Protein AF-A0A3L7RFD2-F1 (afdb_monomer)

Mean predicted aligned error: 18.48 Å

Structure (mmCIF, N/CA/C/O backbone):
data_AF-A0A3L7RFD2-F1
#
_entry.id   AF-A0A3L7RFD2-F1
#
loop_
_atom_site.group_PDB
_atom_site.id
_atom_site.type_symbol
_atom_site.label_atom_id
_atom_site.label_alt_id
_atom_site.label_comp_id
_atom_site.label_asym_id
_atom_site.label_entity_id
_atom_site.label_seq_id
_atom_site.pdbx_PDB_ins_code
_atom_site.Cartn_x
_atom_site.Cartn_y
_atom_site.Cartn_z
_atom_site.occupancy
_atom_site.B_iso_or_equiv
_atom_site.auth_seq_id
_atom_site.auth_comp_id
_atom_site.auth_asym_id
_atom_site.auth_atom_id
_atom_site.pdbx_PDB_model_num
ATOM 1 N N . MET A 1 1 ? 10.896 -45.070 -21.747 1.00 48.75 1 MET A N 1
ATOM 2 C CA . MET A 1 1 ? 10.251 -43.746 -21.869 1.00 48.75 1 MET A CA 1
ATOM 3 C C . MET A 1 1 ? 9.995 -43.225 -20.466 1.00 48.75 1 MET A C 1
ATOM 5 O O . MET A 1 1 ? 9.215 -43.838 -19.753 1.00 48.75 1 MET A O 1
ATOM 9 N N . LEU A 1 2 ? 10.711 -42.183 -20.039 1.00 46.47 2 LEU A N 1
ATOM 10 C CA . LEU A 1 2 ? 10.514 -41.555 -18.730 1.00 46.47 2 LEU A CA 1
ATOM 11 C C . LEU A 1 2 ? 9.383 -40.524 -18.871 1.00 46.47 2 LEU A C 1
ATOM 13 O O . LEU A 1 2 ? 9.524 -39.570 -19.633 1.00 46.47 2 LEU A O 1
ATOM 17 N N . ALA A 1 3 ? 8.256 -40.735 -18.194 1.00 51.53 3 ALA A N 1
ATOM 18 C CA . ALA A 1 3 ? 7.164 -39.768 -18.162 1.00 51.53 3 ALA A CA 1
ATOM 19 C C . ALA A 1 3 ? 7.521 -38.643 -17.179 1.00 51.53 3 ALA A C 1
ATOM 21 O O . ALA A 1 3 ? 7.619 -38.871 -15.974 1.00 51.53 3 ALA A O 1
ATOM 22 N N . ALA A 1 4 ? 7.746 -37.436 -17.696 1.00 58.72 4 ALA A N 1
ATOM 23 C CA . ALA A 1 4 ? 7.920 -36.244 -16.880 1.00 58.72 4 ALA A CA 1
ATOM 24 C C . ALA A 1 4 ? 6.552 -35.814 -16.327 1.00 58.72 4 ALA A C 1
ATOM 26 O O . ALA A 1 4 ? 5.700 -35.323 -17.067 1.00 58.72 4 ALA A O 1
ATOM 27 N N . PHE A 1 5 ? 6.335 -36.012 -15.026 1.00 54.41 5 PHE A N 1
ATOM 28 C CA . PHE A 1 5 ? 5.209 -35.414 -14.315 1.00 54.41 5 PHE A CA 1
ATOM 29 C C . PHE A 1 5 ? 5.432 -33.902 -14.222 1.00 54.41 5 PHE A C 1
ATOM 31 O O . PHE A 1 5 ? 6.315 -33.430 -13.506 1.00 54.41 5 PHE A O 1
ATOM 38 N N . VAL A 1 6 ? 4.627 -33.135 -14.954 1.00 59.62 6 VAL A N 1
ATOM 39 C CA . VAL A 1 6 ? 4.521 -31.687 -14.767 1.00 59.62 6 VAL A CA 1
ATOM 40 C C . VAL A 1 6 ? 3.783 -31.456 -13.450 1.00 59.62 6 VAL A C 1
ATOM 42 O O . VAL A 1 6 ? 2.575 -31.660 -13.362 1.00 59.62 6 VAL A O 1
ATOM 45 N N . SER A 1 7 ? 4.519 -31.064 -12.409 1.00 57.06 7 SER A N 1
ATOM 46 C CA . SER A 1 7 ? 3.933 -30.571 -11.163 1.00 57.06 7 SER A CA 1
ATOM 47 C C . SER A 1 7 ? 3.322 -29.199 -11.437 1.00 57.06 7 SER A C 1
ATOM 49 O O . SER A 1 7 ? 4.034 -28.204 -11.580 1.00 57.06 7 SER A O 1
ATOM 51 N N . ILE A 1 8 ? 2.000 -29.152 -11.586 1.00 61.16 8 ILE A N 1
ATOM 52 C CA . ILE A 1 8 ? 1.260 -27.891 -11.618 1.00 61.16 8 ILE A CA 1
ATOM 53 C C . ILE A 1 8 ? 1.280 -27.363 -10.179 1.00 61.16 8 ILE A C 1
ATOM 55 O O . ILE A 1 8 ? 0.805 -28.072 -9.289 1.00 61.16 8 ILE A O 1
ATOM 59 N N . PRO A 1 9 ? 1.822 -26.162 -9.906 1.00 55.56 9 PRO A N 1
ATOM 60 C CA . PRO A 1 9 ? 1.801 -25.619 -8.558 1.00 55.56 9 PRO A CA 1
ATOM 61 C C . PRO A 1 9 ? 0.343 -25.442 -8.132 1.00 55.56 9 PRO A C 1
ATOM 63 O O . PRO A 1 9 ? -0.394 -24.639 -8.710 1.00 55.56 9 PRO A O 1
ATOM 66 N N . ALA A 1 10 ? -0.079 -26.212 -7.129 1.00 54.12 10 ALA A N 1
ATOM 67 C CA . ALA A 1 10 ? -1.344 -25.984 -6.457 1.00 54.12 10 ALA A CA 1
ATOM 68 C C . ALA A 1 10 ? -1.319 -24.550 -5.922 1.00 54.12 10 ALA A C 1
ATOM 70 O O . ALA A 1 10 ? -0.437 -24.187 -5.140 1.00 54.12 10 ALA A O 1
ATOM 71 N N . ARG A 1 11 ? -2.259 -23.712 -6.367 1.00 57.34 11 ARG A N 1
ATOM 72 C CA . ARG A 1 11 ? -2.485 -22.430 -5.706 1.00 57.34 11 ARG A CA 1
ATOM 73 C C . ARG A 1 11 ? -3.065 -22.754 -4.339 1.00 57.34 11 ARG A C 1
ATOM 75 O O . ARG A 1 11 ? -4.253 -23.044 -4.240 1.00 57.34 11 ARG A O 1
ATOM 82 N N . ALA A 1 12 ? -2.210 -22.787 -3.321 1.00 65.31 12 ALA A N 1
ATOM 83 C CA . ALA A 1 12 ? -2.666 -22.814 -1.942 1.00 65.31 12 ALA A CA 1
ATOM 84 C C . ALA A 1 12 ? -3.652 -21.655 -1.757 1.00 65.31 12 ALA A C 1
ATOM 86 O O . ALA A 1 12 ? -3.393 -20.548 -2.243 1.00 65.31 12 ALA A O 1
ATOM 87 N N . GLN A 1 13 ? -4.799 -21.931 -1.134 1.00 78.25 13 GLN A N 1
ATOM 88 C CA . GLN A 1 13 ? -5.717 -20.869 -0.745 1.00 78.25 13 GLN A CA 1
ATOM 89 C C . GLN A 1 13 ? -4.973 -19.921 0.192 1.00 78.25 13 GLN A C 1
ATOM 91 O O . GLN A 1 13 ? -4.232 -20.362 1.072 1.00 78.25 13 GLN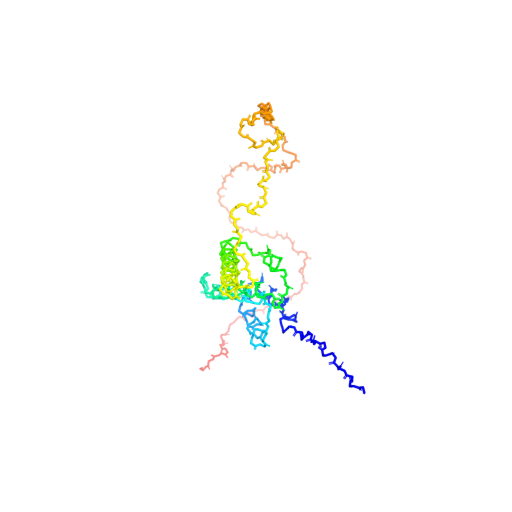 A O 1
ATOM 96 N N . ASP A 1 14 ? -5.098 -18.624 -0.067 1.00 87.69 14 ASP A N 1
ATOM 97 C CA . ASP A 1 14 ? -4.486 -17.624 0.793 1.00 87.69 14 ASP A CA 1
ATOM 98 C C . ASP A 1 14 ? -5.300 -17.582 2.093 1.00 87.69 14 ASP A C 1
ATOM 100 O O . ASP A 1 14 ? -6.519 -17.421 2.007 1.00 87.69 14 ASP A O 1
ATOM 104 N N . PRO A 1 15 ? -4.671 -17.697 3.277 1.00 90.00 15 PRO A N 1
ATOM 105 C CA . PRO A 1 15 ? -5.374 -17.646 4.560 1.00 90.00 15 PRO A CA 1
ATOM 106 C C . PRO A 1 15 ? -6.272 -16.416 4.725 1.00 90.00 15 PRO A C 1
ATOM 108 O O . PRO A 1 15 ? -7.225 -16.444 5.497 1.00 90.00 15 PRO A O 1
ATOM 111 N N . LEU A 1 16 ? -5.984 -15.329 3.999 1.00 93.25 16 LEU A N 1
ATOM 112 C CA . LEU A 1 16 ? -6.800 -14.125 4.030 1.00 93.25 16 LEU A CA 1
ATOM 113 C C . LEU A 1 16 ? -8.180 -14.311 3.380 1.00 93.25 16 LEU A C 1
ATOM 115 O O . LEU A 1 16 ? -9.100 -13.590 3.747 1.00 93.25 16 LEU A O 1
ATOM 119 N N . ASP A 1 17 ? -8.358 -15.224 2.423 1.00 91.25 17 ASP A N 1
ATOM 120 C CA . ASP A 1 17 ? -9.583 -15.284 1.609 1.00 91.25 17 ASP A CA 1
ATOM 121 C C . ASP A 1 17 ? -10.843 -15.542 2.445 1.00 91.25 17 ASP A C 1
ATOM 123 O O . ASP A 1 17 ? -11.875 -14.911 2.201 1.00 91.25 17 ASP A O 1
ATOM 127 N N . ASP A 1 18 ? -10.726 -16.371 3.481 1.00 87.62 18 ASP A N 1
ATOM 128 C CA . ASP A 1 18 ? -11.833 -16.707 4.381 1.00 87.62 18 ASP A CA 1
ATOM 129 C C . ASP A 1 18 ? -12.127 -15.592 5.397 1.00 87.62 18 ASP A C 1
ATOM 131 O O . ASP A 1 18 ? -13.271 -15.396 5.809 1.00 87.62 18 ASP A O 1
ATOM 135 N N . VAL A 1 19 ? -11.112 -14.817 5.795 1.00 95.19 19 VAL A N 1
ATOM 136 C CA . VAL A 1 19 ? -11.229 -13.817 6.875 1.00 95.19 19 VAL A CA 1
ATOM 137 C C . VAL A 1 19 ? -11.305 -12.371 6.381 1.00 95.19 19 VAL A C 1
ATOM 139 O O . VAL A 1 19 ? -11.693 -11.481 7.140 1.00 95.19 19 VAL A O 1
ATOM 142 N N . TYR A 1 20 ? -10.995 -12.111 5.106 1.00 95.62 20 TYR A N 1
ATOM 143 C CA . TYR A 1 20 ? -10.903 -10.763 4.538 1.00 95.62 20 TYR A CA 1
ATOM 144 C C . TYR A 1 20 ? -12.190 -9.962 4.732 1.00 95.62 20 TYR A C 1
ATOM 146 O O . TYR A 1 20 ? -12.162 -8.834 5.223 1.00 95.62 20 TYR A O 1
ATOM 154 N N . GLY A 1 21 ? -13.330 -10.553 4.356 1.00 95.69 21 GLY A N 1
ATOM 155 C CA . GLY A 1 21 ? -14.631 -9.900 4.476 1.00 95.69 21 GLY A CA 1
ATOM 156 C C . GLY A 1 21 ? -14.926 -9.521 5.925 1.00 95.69 21 GLY A C 1
ATOM 157 O O . GLY A 1 21 ? -15.288 -8.378 6.202 1.00 95.69 21 GLY A O 1
ATOM 158 N N . HIS A 1 22 ? -14.696 -10.450 6.855 1.00 96.94 22 HIS A N 1
ATOM 159 C CA . HIS A 1 22 ? -14.901 -10.226 8.283 1.00 96.94 22 HIS A CA 1
ATOM 160 C C . HIS A 1 22 ? -14.038 -9.072 8.807 1.00 96.94 22 HIS A C 1
ATOM 162 O O . HIS A 1 22 ? -14.587 -8.133 9.387 1.00 96.94 22 HIS A O 1
ATOM 168 N N . ALA A 1 23 ? -12.733 -9.074 8.521 1.00 97.50 23 ALA A N 1
ATOM 169 C CA . ALA A 1 23 ? -11.813 -8.013 8.935 1.00 97.50 23 ALA A CA 1
ATOM 170 C C . ALA A 1 23 ? -12.207 -6.636 8.398 1.00 97.50 23 ALA A C 1
ATOM 172 O O . ALA A 1 23 ? -12.303 -5.671 9.157 1.00 97.50 23 ALA A O 1
ATOM 173 N N . VAL A 1 24 ? -12.525 -6.542 7.107 1.00 97.50 24 VAL A N 1
ATOM 174 C CA . VAL A 1 24 ? -12.948 -5.277 6.496 1.00 97.50 24 VAL A CA 1
ATOM 175 C C . VAL A 1 24 ? -14.264 -4.781 7.105 1.00 97.50 24 VAL A C 1
ATOM 177 O O . VAL A 1 24 ? -14.413 -3.590 7.384 1.00 97.50 24 VAL A O 1
ATOM 180 N N . HIS A 1 25 ? -15.223 -5.676 7.355 1.00 97.69 25 HIS A N 1
ATOM 181 C CA . HIS A 1 25 ? -16.485 -5.317 8.004 1.00 97.69 25 HIS A CA 1
ATOM 182 C C . HIS A 1 25 ? -16.317 -4.897 9.469 1.00 97.69 25 HIS A C 1
ATOM 184 O O . HIS A 1 25 ? -17.052 -4.017 9.918 1.00 97.69 25 HIS A O 1
ATOM 190 N N . ALA A 1 26 ? -15.393 -5.499 10.219 1.00 98.25 26 ALA A N 1
ATOM 191 C CA . ALA A 1 26 ? -15.080 -5.076 11.584 1.00 98.25 26 ALA A CA 1
ATOM 192 C C . ALA A 1 26 ? -14.444 -3.680 11.599 1.00 98.25 26 ALA A C 1
ATOM 194 O O . ALA A 1 26 ? -14.975 -2.789 12.263 1.00 98.25 26 ALA A O 1
ATOM 195 N N . TYR A 1 27 ? -13.433 -3.443 10.755 1.00 98.25 27 TYR A N 1
ATOM 196 C CA . TYR A 1 27 ? -12.786 -2.135 10.626 1.00 98.25 27 TYR A CA 1
ATOM 197 C C . TYR A 1 27 ? -13.801 -1.019 10.341 1.00 98.25 27 TYR A C 1
ATOM 199 O O . TYR A 1 27 ? -13.864 -0.019 11.053 1.00 98.25 27 TYR A O 1
ATOM 207 N N . PHE A 1 28 ? -14.674 -1.209 9.345 1.00 97.88 28 PHE A N 1
ATOM 208 C CA . PHE A 1 28 ? -15.664 -0.189 8.982 1.00 97.88 28 PHE A CA 1
ATOM 209 C C . PHE A 1 28 ? -16.809 -0.011 9.986 1.00 97.88 28 PHE A C 1
ATOM 211 O O . PHE A 1 28 ? -17.559 0.956 9.863 1.00 97.88 28 PHE A O 1
ATOM 218 N N . ARG A 1 29 ? -16.965 -0.912 10.961 1.00 97.38 29 ARG A N 1
ATOM 219 C CA . ARG A 1 29 ? -17.897 -0.738 12.086 1.00 97.38 29 ARG A CA 1
ATOM 220 C C . ARG A 1 29 ? -17.230 -0.107 13.313 1.00 97.38 29 ARG A C 1
ATOM 222 O O . ARG A 1 29 ? -17.885 0.026 14.339 1.00 97.38 29 ARG A O 1
ATOM 229 N N . GLY A 1 30 ? -15.962 0.295 13.201 1.00 96.88 30 GLY A N 1
ATOM 230 C CA . GLY A 1 30 ? -15.185 0.890 14.289 1.00 96.88 30 GLY A CA 1
ATOM 231 C C . GLY A 1 30 ? -14.494 -0.132 15.192 1.00 96.88 30 GLY A C 1
ATOM 232 O O . GLY A 1 30 ? -13.774 0.260 16.103 1.00 96.88 30 GLY A O 1
ATOM 233 N N . ASP A 1 31 ? -14.653 -1.430 14.926 1.00 98.06 31 ASP A N 1
ATOM 234 C CA . ASP A 1 31 ? -13.971 -2.490 15.665 1.00 98.06 31 ASP A CA 1
ATOM 235 C C . ASP A 1 31 ? -12.615 -2.805 15.018 1.00 98.06 31 ASP A 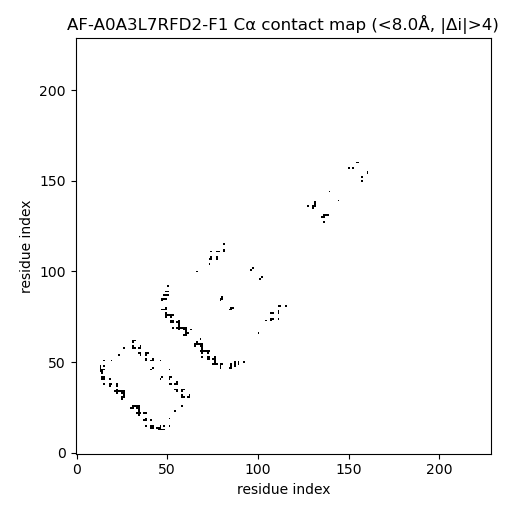C 1
ATOM 237 O O . ASP A 1 31 ? -12.399 -3.844 14.386 1.00 98.06 31 ASP A O 1
ATOM 241 N N . ALA A 1 32 ? -11.704 -1.836 15.120 1.00 98.00 32 ALA A N 1
ATOM 242 C CA . ALA A 1 32 ? -10.364 -1.946 14.555 1.00 98.00 32 ALA A CA 1
ATOM 243 C C . ALA A 1 32 ? -9.518 -3.017 15.263 1.00 98.00 32 ALA A C 1
ATOM 245 O O . ALA A 1 32 ? -8.701 -3.659 14.612 1.00 98.00 32 ALA A O 1
ATOM 246 N N . ALA A 1 33 ? -9.737 -3.257 16.560 1.00 98.12 33 ALA A N 1
ATOM 247 C CA . ALA A 1 33 ? -8.979 -4.241 17.331 1.00 98.12 33 ALA A CA 1
ATOM 248 C C . ALA A 1 33 ? -9.268 -5.680 16.871 1.00 98.12 33 ALA A C 1
ATOM 250 O O . ALA A 1 33 ? -8.336 -6.446 16.623 1.00 98.12 33 ALA A O 1
ATOM 251 N N . THR A 1 34 ? -10.540 -6.043 16.678 1.00 98.31 34 THR A N 1
ATOM 252 C CA . THR A 1 34 ? -10.895 -7.374 16.156 1.00 98.31 34 THR A CA 1
ATOM 253 C C . THR A 1 34 ? -10.419 -7.549 14.714 1.00 98.31 34 THR A C 1
ATOM 255 O O . THR A 1 34 ? -9.877 -8.595 14.355 1.00 98.31 34 THR A O 1
ATOM 258 N N . ALA A 1 35 ? -10.561 -6.512 13.880 1.00 98.44 35 ALA A N 1
ATOM 259 C CA . ALA A 1 35 ? -10.044 -6.537 12.513 1.00 98.44 35 ALA A CA 1
ATOM 260 C C . ALA A 1 35 ? -8.524 -6.768 12.484 1.00 98.44 35 ALA A C 1
ATOM 262 O O . ALA A 1 35 ? -8.047 -7.608 11.721 1.00 98.44 35 ALA A O 1
AT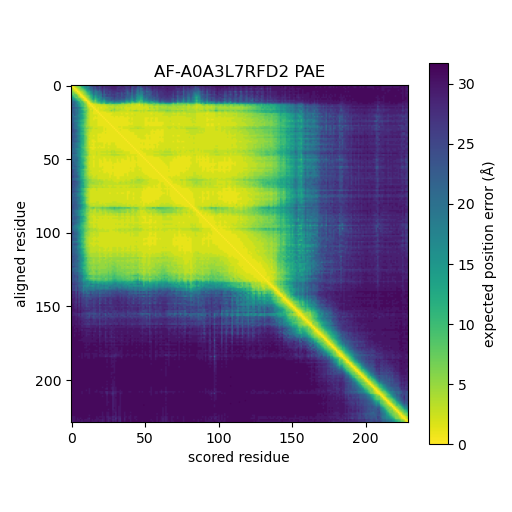OM 263 N N . GLN A 1 36 ? -7.778 -6.078 13.349 1.00 98.06 36 GLN A N 1
ATOM 264 C CA . GLN A 1 36 ? -6.332 -6.231 13.494 1.00 98.06 36 GLN A CA 1
ATOM 265 C C . GLN A 1 36 ? -5.944 -7.674 13.841 1.00 98.06 36 GLN A C 1
ATOM 267 O O . GLN A 1 36 ? -5.015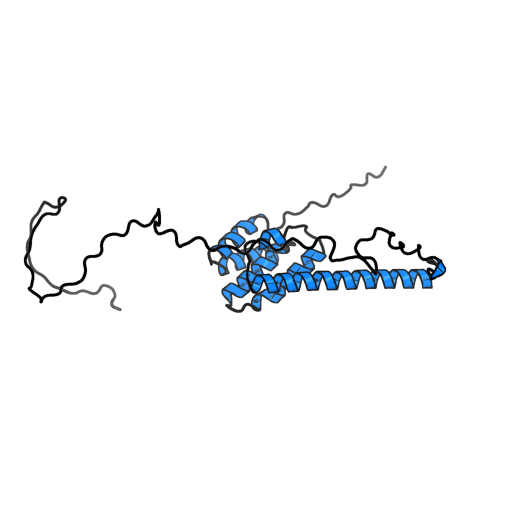 -8.211 13.242 1.00 98.06 36 GLN A O 1
ATOM 272 N N . GLN A 1 37 ? -6.661 -8.319 14.767 1.00 98.00 37 GLN A N 1
ATOM 273 C CA . GLN A 1 37 ? -6.397 -9.706 15.166 1.00 98.00 37 GLN A CA 1
ATOM 274 C C . GLN A 1 37 ? -6.561 -10.677 13.993 1.00 98.00 37 GLN A C 1
ATOM 276 O O . GLN A 1 37 ? -5.625 -11.404 13.672 1.00 98.00 37 GLN A O 1
ATOM 281 N N . TRP A 1 38 ? -7.689 -10.626 13.278 1.00 98.25 38 TRP A N 1
ATOM 282 C CA . TRP A 1 38 ? -7.909 -11.501 12.120 1.00 98.25 38 TRP A CA 1
ATOM 283 C C . TRP A 1 38 ? -6.881 -11.290 11.005 1.00 98.25 38 TRP A C 1
ATOM 285 O O . TRP A 1 38 ? -6.458 -12.244 10.351 1.00 98.25 38 TRP A O 1
ATOM 295 N N . LEU A 1 39 ? -6.456 -10.044 10.785 1.00 98.12 39 LEU A N 1
ATOM 296 C CA . LEU A 1 39 ? -5.423 -9.728 9.800 1.00 98.12 39 LEU A CA 1
ATOM 297 C C . LEU A 1 39 ? -4.046 -10.226 10.248 1.00 98.12 39 LEU A C 1
ATOM 299 O O . LEU A 1 39 ? -3.298 -10.753 9.426 1.00 98.12 39 LEU A O 1
ATOM 303 N N . ASN A 1 40 ? -3.725 -10.114 11.538 1.00 97.81 40 ASN A N 1
ATOM 304 C CA . ASN A 1 40 ? -2.505 -10.675 12.110 1.00 97.81 40 ASN A CA 1
ATOM 305 C C . ASN A 1 40 ? -2.454 -12.192 11.954 1.00 97.81 40 ASN A C 1
ATOM 307 O O . ASN A 1 40 ? -1.435 -12.705 11.498 1.00 97.81 40 ASN A O 1
ATOM 311 N N . ASP A 1 41 ? -3.546 -12.891 12.251 1.00 97.31 41 ASP A N 1
ATOM 312 C CA . ASP A 1 41 ? -3.620 -14.345 12.115 1.00 97.31 41 ASP A CA 1
ATOM 313 C C . ASP A 1 41 ? -3.435 -14.783 10.654 1.00 97.31 41 ASP A C 1
ATOM 315 O O . ASP A 1 41 ? -2.675 -15.713 10.367 1.00 97.31 41 ASP A O 1
ATOM 319 N N . ALA A 1 42 ? -4.053 -14.074 9.702 1.00 96.56 42 ALA A N 1
ATOM 320 C CA . ALA A 1 42 ? -3.878 -14.340 8.273 1.00 96.56 42 ALA A CA 1
ATOM 321 C C . ALA A 1 42 ? -2.432 -14.103 7.803 1.00 96.56 42 ALA A C 1
ATOM 323 O O . ALA A 1 42 ? -1.875 -14.908 7.050 1.00 96.56 42 ALA A O 1
ATOM 324 N N . ILE A 1 43 ? -1.803 -13.013 8.256 1.00 96.31 43 ILE A N 1
ATOM 325 C CA . ILE A 1 43 ? -0.408 -12.687 7.927 1.00 96.31 43 ILE A CA 1
ATOM 326 C C . ILE A 1 43 ? 0.547 -13.708 8.555 1.00 96.31 43 ILE A C 1
ATOM 328 O O . ILE A 1 43 ? 1.441 -14.204 7.869 1.00 96.31 43 ILE A O 1
ATOM 332 N N . ALA A 1 44 ? 0.336 -14.076 9.821 1.00 96.50 44 ALA A N 1
ATOM 333 C CA . ALA A 1 44 ? 1.117 -15.097 10.520 1.00 96.50 44 ALA A CA 1
ATOM 334 C C . ALA A 1 44 ? 0.990 -16.475 9.851 1.00 96.50 44 ALA A C 1
ATOM 336 O O . ALA A 1 44 ? 1.959 -17.228 9.792 1.00 96.50 44 ALA A O 1
ATOM 337 N N . SER A 1 45 ? -0.176 -16.763 9.268 1.00 95.00 45 SER A N 1
ATOM 338 C CA . SER A 1 45 ? -0.432 -17.968 8.471 1.00 95.00 45 SER A CA 1
ATOM 339 C C . SER A 1 45 ? 0.188 -17.925 7.065 1.00 95.00 45 SER A C 1
ATOM 341 O O . SER A 1 45 ? 0.081 -18.891 6.311 1.00 95.00 45 SER A O 1
ATOM 343 N N . GLY A 1 46 ? 0.863 -16.831 6.698 1.00 93.38 46 GLY A N 1
ATOM 344 C CA . GLY A 1 46 ? 1.641 -16.718 5.465 1.00 93.38 46 GLY A CA 1
ATOM 345 C C . GLY A 1 46 ? 0.929 -16.029 4.301 1.00 93.38 46 GLY A C 1
ATOM 346 O O . GLY A 1 46 ? 1.374 -16.194 3.159 1.00 93.38 46 GLY A O 1
ATOM 347 N N . SER A 1 47 ? -0.135 -15.255 4.557 1.00 93.94 47 SER A N 1
ATOM 348 C CA . SER A 1 47 ? -0.832 -14.496 3.510 1.00 93.94 47 SER A CA 1
ATOM 349 C C . SER A 1 47 ? 0.132 -13.679 2.641 1.00 93.94 47 SER A C 1
ATOM 351 O O . SER A 1 47 ? 1.032 -12.997 3.136 1.00 93.94 47 SER A O 1
ATOM 353 N N . GLN A 1 48 ? -0.061 -13.754 1.322 1.00 93.25 48 GLN A N 1
ATOM 354 C CA . GLN A 1 48 ? 0.722 -13.004 0.331 1.00 93.25 48 GLN A CA 1
ATOM 355 C C . GLN A 1 48 ? -0.105 -11.885 -0.313 1.00 93.25 48 GLN A C 1
ATOM 357 O O . GLN A 1 48 ? 0.298 -11.316 -1.331 1.00 93.25 48 GLN A O 1
ATOM 362 N N . ASP A 1 49 ? -1.272 -11.577 0.247 1.00 95.50 49 ASP A N 1
ATOM 363 C CA . ASP A 1 49 ? -2.155 -10.543 -0.261 1.00 95.50 49 ASP A CA 1
ATOM 364 C C . ASP A 1 49 ? -1.808 -9.170 0.346 1.00 95.50 49 ASP A C 1
ATOM 366 O O . ASP A 1 49 ? -1.932 -8.979 1.559 1.00 95.50 49 ASP A O 1
ATOM 370 N N . PRO A 1 50 ? -1.429 -8.169 -0.473 1.00 97.06 50 PRO A N 1
ATOM 371 C CA . PRO A 1 50 ? -1.114 -6.828 0.018 1.00 97.06 50 PRO A CA 1
ATOM 372 C C . PRO A 1 50 ? -2.300 -6.140 0.715 1.00 97.06 50 PRO A C 1
ATOM 374 O O . PRO A 1 50 ? -2.093 -5.234 1.521 1.00 97.06 50 PRO A O 1
ATOM 377 N N . ARG A 1 51 ? -3.548 -6.562 0.456 1.00 97.38 51 ARG A N 1
ATOM 378 C CA . ARG A 1 51 ? -4.733 -6.029 1.145 1.00 97.38 51 ARG A CA 1
ATOM 379 C C . ARG A 1 51 ? -4.684 -6.291 2.651 1.00 97.38 51 ARG A C 1
ATOM 381 O O . ARG A 1 51 ? -5.163 -5.435 3.390 1.00 97.38 51 ARG A O 1
ATOM 388 N N . ALA A 1 52 ? -4.106 -7.411 3.101 1.00 97.38 52 ALA A N 1
ATOM 389 C CA . ALA A 1 52 ? -3.986 -7.712 4.530 1.00 97.38 52 ALA A CA 1
ATOM 390 C C . ALA A 1 52 ? -3.189 -6.627 5.255 1.00 97.38 52 ALA A C 1
ATOM 392 O O . ALA A 1 52 ? -3.650 -6.062 6.240 1.00 97.38 52 ALA A O 1
ATOM 393 N N . PHE A 1 53 ? -2.021 -6.299 4.706 1.00 98.06 53 PHE A N 1
ATOM 394 C CA . PHE A 1 53 ? -1.102 -5.310 5.253 1.00 98.06 53 PHE A CA 1
ATOM 395 C C . PHE A 1 53 ? -1.707 -3.906 5.212 1.00 98.06 53 PHE A C 1
ATOM 397 O O . PHE A 1 53 ? -1.697 -3.209 6.219 1.00 98.06 53 PHE A O 1
ATOM 404 N N . TYR A 1 54 ? -2.344 -3.507 4.103 1.00 98.31 54 TYR A N 1
ATOM 405 C CA . TYR A 1 54 ? -3.032 -2.213 4.061 1.00 98.31 54 TYR A CA 1
ATOM 406 C C . TYR A 1 54 ? -4.110 -2.078 5.135 1.00 98.31 54 TYR A C 1
ATOM 408 O O . TYR A 1 54 ? -4.172 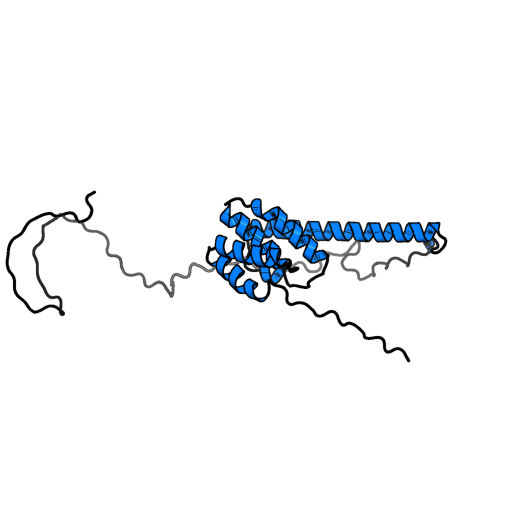-1.054 5.809 1.00 98.31 54 TYR A O 1
ATOM 416 N N . PHE A 1 55 ? -4.967 -3.085 5.305 1.00 98.31 55 PHE A N 1
ATOM 417 C CA . PHE A 1 55 ? -6.001 -3.014 6.333 1.00 98.31 55 PHE A CA 1
ATOM 418 C C . PHE A 1 55 ? -5.431 -3.159 7.744 1.00 98.31 55 PHE A C 1
ATOM 420 O O . PHE A 1 55 ? -5.968 -2.524 8.647 1.00 98.31 55 PHE A O 1
ATOM 427 N N . ARG A 1 56 ? -4.332 -3.900 7.945 1.00 98.31 56 ARG A N 1
ATOM 428 C CA . ARG A 1 56 ? -3.679 -3.990 9.255 1.00 98.31 56 ARG A CA 1
ATOM 429 C C . ARG A 1 56 ? -3.113 -2.637 9.666 1.00 98.31 56 ARG A C 1
ATOM 431 O O . ARG A 1 56 ? -3.501 -2.150 10.717 1.00 98.31 56 ARG A O 1
ATOM 438 N N . GLY A 1 57 ? -2.351 -1.969 8.801 1.00 98.19 57 GLY A N 1
ATOM 439 C CA . GLY A 1 57 ? -1.825 -0.636 9.100 1.00 98.19 57 GLY A CA 1
ATOM 440 C C . GLY A 1 57 ? -2.927 0.399 9.369 1.00 98.19 57 GLY A C 1
ATOM 441 O O . GLY A 1 57 ? -2.783 1.264 10.230 1.00 98.19 57 GLY A O 1
ATOM 442 N N . LEU A 1 58 ? -4.075 0.285 8.688 1.00 98.38 58 LEU A N 1
ATOM 443 C CA . LEU A 1 58 ? -5.255 1.104 8.988 1.00 98.38 58 LEU A CA 1
ATOM 444 C C . LEU A 1 58 ? -5.849 0.800 10.372 1.00 98.38 58 LEU A C 1
ATOM 446 O O . LEU A 1 58 ? -6.303 1.724 11.049 1.00 98.38 58 LEU A O 1
ATOM 450 N N . CYS A 1 59 ? -5.864 -0.468 10.789 1.00 98.31 59 CYS A N 1
ATOM 451 C CA . CYS A 1 59 ? -6.294 -0.858 12.129 1.00 98.31 59 CYS A CA 1
ATOM 452 C C . CYS A 1 59 ? -5.299 -0.378 13.190 1.00 98.31 59 CYS A C 1
ATOM 454 O O . CYS A 1 59 ? -5.728 0.174 14.195 1.00 98.31 59 CYS A O 1
ATOM 456 N N . ASP A 1 60 ? -3.995 -0.511 12.948 1.00 97.94 60 ASP A N 1
ATOM 457 C CA . ASP A 1 60 ? -2.932 -0.073 13.858 1.00 97.94 60 ASP A CA 1
ATOM 458 C C . ASP A 1 60 ? -3.021 1.429 14.128 1.00 97.94 60 ASP A C 1
ATOM 460 O O . ASP A 1 60 ? -2.990 1.856 15.283 1.00 97.94 60 ASP A O 1
ATOM 464 N N . ALA A 1 61 ? -3.219 2.231 13.078 1.00 97.44 61 ALA A N 1
ATOM 465 C CA . ALA A 1 61 ? -3.450 3.665 13.208 1.00 97.44 61 ALA A CA 1
ATOM 466 C C . ALA A 1 61 ? -4.738 3.991 13.986 1.00 97.44 61 ALA A C 1
ATOM 468 O O . ALA A 1 61 ? -4.764 4.917 14.794 1.00 97.44 61 ALA A O 1
ATOM 469 N N . ALA A 1 62 ? -5.809 3.219 13.781 1.00 96.75 62 ALA A N 1
ATOM 470 C CA . ALA A 1 62 ? -7.070 3.420 14.492 1.00 96.75 62 ALA A CA 1
ATOM 471 C C . ALA A 1 62 ? -6.995 3.021 15.978 1.00 96.75 62 ALA A C 1
ATOM 473 O O . ALA A 1 62 ? -7.563 3.712 16.819 1.00 96.75 62 ALA A O 1
ATOM 474 N N . VAL A 1 63 ? -6.299 1.928 16.307 1.00 97.44 63 VAL A N 1
ATOM 475 C CA . VAL A 1 63 ? -6.147 1.418 17.680 1.00 97.44 63 VAL A CA 1
ATOM 476 C C . VAL A 1 63 ? -5.189 2.289 18.488 1.00 97.44 63 VAL A C 1
ATOM 478 O O . VAL A 1 63 ? -5.466 2.597 19.644 1.00 97.44 63 VAL A O 1
ATOM 481 N N . SER A 1 64 ? -4.067 2.695 17.891 1.00 96.56 64 SER A N 1
ATOM 482 C CA . SER A 1 64 ? -3.080 3.554 18.556 1.00 96.56 64 SER A CA 1
ATOM 483 C C . SER A 1 64 ? -3.507 5.023 18.620 1.00 96.56 64 SER A C 1
ATOM 485 O O . SER A 1 64 ? -3.027 5.761 19.478 1.00 96.56 64 SER A O 1
ATOM 487 N N . GLY A 1 65 ? -4.387 5.460 17.712 1.00 95.31 65 GLY A N 1
ATOM 488 C CA . GLY A 1 65 ? -4.693 6.874 17.497 1.00 95.31 65 GLY A CA 1
ATOM 489 C C . GLY A 1 65 ? -3.569 7.648 16.797 1.00 95.31 65 GLY A C 1
ATOM 490 O O . GLY A 1 65 ? -3.679 8.865 16.652 1.00 95.31 65 GLY A O 1
ATOM 491 N N . ASP A 1 66 ? -2.505 6.967 16.360 1.00 96.06 66 ASP A N 1
ATOM 492 C CA . ASP A 1 66 ? -1.374 7.557 15.650 1.00 96.06 66 ASP A CA 1
ATOM 493 C C . ASP A 1 66 ? -1.457 7.227 14.148 1.00 96.06 66 ASP A C 1
ATOM 495 O O . ASP A 1 66 ? -1.340 6.059 13.767 1.00 96.06 66 ASP A O 1
ATOM 499 N N . PRO A 1 67 ? -1.628 8.224 13.258 1.00 91.44 67 PRO A N 1
ATOM 500 C CA . PRO A 1 67 ? -1.684 7.981 11.817 1.00 91.44 67 PRO A CA 1
ATOM 501 C C . PRO A 1 67 ? -0.401 7.357 11.243 1.00 91.44 67 PRO A C 1
ATOM 503 O O . PRO A 1 67 ? -0.461 6.745 10.177 1.00 91.44 67 PRO A O 1
ATOM 506 N N . GLU A 1 68 ? 0.744 7.483 11.919 1.00 95.62 68 GLU A N 1
ATOM 507 C CA . GLU A 1 68 ? 2.021 6.942 11.443 1.00 95.62 68 GLU A CA 1
ATOM 508 C C . GLU A 1 68 ? 2.230 5.461 11.810 1.00 95.62 68 GLU A C 1
ATOM 510 O O . GLU A 1 68 ? 3.058 4.788 11.191 1.00 95.62 68 GLU A O 1
ATOM 515 N N . ALA A 1 69 ? 1.447 4.907 12.745 1.00 96.81 69 ALA A N 1
ATOM 516 C CA . ALA A 1 69 ? 1.616 3.529 13.222 1.00 96.81 69 ALA A CA 1
ATOM 517 C C . ALA A 1 69 ? 1.513 2.478 12.098 1.00 96.81 69 ALA A C 1
ATOM 519 O O . ALA A 1 69 ? 2.206 1.463 12.125 1.00 96.81 69 ALA A O 1
ATOM 520 N N . GLY A 1 70 ? 0.694 2.744 11.074 1.00 96.12 70 GLY A N 1
ATOM 521 C CA . GLY A 1 70 ? 0.469 1.838 9.944 1.00 96.12 70 GLY A CA 1
ATOM 522 C C . GLY A 1 70 ? 1.452 1.966 8.776 1.00 96.12 70 GLY A C 1
ATOM 523 O O . GLY A 1 70 ? 1.343 1.220 7.801 1.00 96.12 70 GLY A O 1
ATOM 524 N N . VAL A 1 71 ? 2.404 2.904 8.816 1.00 98.19 71 VAL A N 1
ATOM 525 C CA . VAL A 1 71 ? 3.231 3.236 7.639 1.00 98.19 71 VAL A CA 1
ATOM 526 C C . VAL A 1 71 ? 4.110 2.078 7.189 1.00 98.19 71 VAL A C 1
ATOM 528 O O . VAL A 1 71 ? 4.205 1.823 5.987 1.00 98.19 71 VAL A O 1
ATOM 531 N N . SER A 1 72 ? 4.697 1.339 8.132 1.00 97.94 72 SER A N 1
ATOM 532 C CA . SER A 1 72 ? 5.511 0.155 7.823 1.00 97.94 72 SER A CA 1
ATOM 533 C C . SER A 1 72 ? 4.723 -0.868 6.997 1.00 97.94 72 SER A C 1
ATOM 535 O O . SER A 1 72 ? 5.232 -1.423 6.021 1.00 97.94 72 SER A O 1
ATOM 537 N N . ASP A 1 73 ? 3.452 -1.073 7.337 1.00 98.12 73 ASP A N 1
ATOM 538 C CA . ASP A 1 73 ? 2.584 -1.993 6.610 1.00 98.12 73 ASP A CA 1
ATOM 539 C C . ASP A 1 73 ? 2.223 -1.484 5.227 1.00 98.12 73 ASP A C 1
ATOM 541 O O . ASP A 1 73 ? 2.190 -2.257 4.270 1.00 98.12 73 ASP A O 1
ATOM 545 N N . PHE A 1 74 ? 1.983 -0.181 5.089 1.00 98.56 74 PHE A N 1
ATOM 546 C CA . PHE A 1 74 ? 1.708 0.420 3.789 1.00 98.56 74 PHE A CA 1
ATOM 547 C C . PHE A 1 74 ? 2.906 0.288 2.843 1.00 98.56 74 PHE A C 1
ATOM 549 O O . PHE A 1 74 ? 2.716 0.036 1.649 1.00 98.56 74 PHE A O 1
ATOM 556 N N . GLU A 1 75 ? 4.130 0.439 3.359 1.00 98.38 75 GLU A N 1
ATOM 557 C CA . GLU A 1 75 ? 5.364 0.244 2.595 1.00 98.38 75 GLU A CA 1
ATOM 558 C C . GLU A 1 75 ? 5.548 -1.222 2.188 1.00 98.38 75 GLU A C 1
ATOM 560 O O . GLU A 1 75 ? 5.812 -1.504 1.014 1.00 98.38 75 GLU A O 1
ATOM 565 N N . GLN A 1 76 ? 5.336 -2.157 3.118 1.00 97.62 76 GLN A N 1
ATOM 566 C CA . GLN A 1 76 ? 5.400 -3.590 2.834 1.00 97.62 76 GLN A CA 1
ATOM 567 C C . GLN A 1 76 ? 4.359 -4.005 1.786 1.00 97.62 76 GLN A C 1
ATOM 569 O O . GLN A 1 76 ? 4.700 -4.661 0.798 1.00 97.62 76 GLN A O 1
ATOM 574 N N . ALA A 1 77 ? 3.111 -3.569 1.946 1.00 97.62 77 ALA A N 1
ATOM 575 C CA . ALA A 1 77 ? 2.028 -3.841 1.009 1.00 97.62 77 ALA A CA 1
ATOM 576 C C . ALA A 1 77 ? 2.333 -3.293 -0.392 1.00 97.62 77 ALA A C 1
ATOM 578 O O . ALA A 1 77 ? 2.145 -3.990 -1.392 1.00 97.62 77 ALA A O 1
ATOM 579 N N . ALA A 1 78 ? 2.863 -2.067 -0.474 1.00 98.06 78 ALA A N 1
ATOM 580 C CA . ALA A 1 78 ? 3.229 -1.450 -1.744 1.00 98.06 78 ALA A CA 1
ATOM 581 C C . ALA A 1 78 ? 4.348 -2.222 -2.451 1.00 98.06 78 ALA A C 1
ATOM 583 O O . ALA A 1 78 ? 4.328 -2.338 -3.675 1.00 98.06 78 ALA A O 1
ATOM 584 N N . GLN A 1 79 ? 5.313 -2.769 -1.707 1.00 96.50 79 GLN A N 1
ATOM 585 C CA . GLN A 1 79 ? 6.350 -3.624 -2.280 1.00 96.50 79 GLN A CA 1
ATOM 586 C C . GLN A 1 79 ? 5.763 -4.952 -2.780 1.00 96.50 79 GLN A C 1
ATOM 588 O O . GLN A 1 79 ? 6.085 -5.384 -3.884 1.00 96.50 79 GLN A O 1
ATOM 593 N N . MET A 1 80 ? 4.843 -5.556 -2.026 1.00 95.94 80 MET A N 1
ATOM 594 C CA . MET A 1 80 ? 4.160 -6.788 -2.432 1.00 95.94 80 MET A CA 1
ATOM 595 C C . MET A 1 80 ? 3.311 -6.611 -3.700 1.00 95.94 80 MET A C 1
ATOM 597 O O . MET A 1 80 ? 3.266 -7.522 -4.529 1.00 95.94 80 MET A O 1
ATOM 601 N N . GLU A 1 81 ? 2.689 -5.439 -3.898 1.00 95.75 81 GLU A N 1
ATOM 602 C CA . GLU A 1 81 ? 2.011 -5.098 -5.161 1.00 95.75 81 GLU A CA 1
ATOM 603 C C . GLU A 1 81 ? 2.965 -5.173 -6.365 1.00 95.75 81 GLU A C 1
ATOM 605 O O . GLU A 1 81 ? 2.565 -5.624 -7.438 1.00 95.75 81 GLU A O 1
ATOM 610 N N . ILE A 1 82 ? 4.217 -4.730 -6.201 1.00 95.44 82 ILE A N 1
ATOM 611 C CA . ILE A 1 82 ? 5.235 -4.752 -7.261 1.00 95.44 82 ILE A CA 1
ATOM 612 C C . ILE A 1 82 ? 5.761 -6.165 -7.498 1.00 95.44 82 ILE A C 1
ATOM 614 O O . ILE A 1 82 ? 5.941 -6.561 -8.649 1.00 95.44 82 ILE A O 1
ATOM 618 N N . ASP A 1 83 ? 6.014 -6.917 -6.426 1.00 91.38 83 ASP A N 1
ATOM 619 C CA . ASP A 1 83 ? 6.549 -8.277 -6.511 1.00 91.38 83 ASP A CA 1
ATOM 620 C C . ASP A 1 83 ? 5.598 -9.214 -7.277 1.00 91.38 83 ASP A C 1
ATOM 622 O O . ASP A 1 83 ? 6.032 -10.209 -7.856 1.00 91.38 83 ASP A O 1
ATOM 626 N N . GLY A 1 84 ? 4.296 -8.905 -7.288 1.00 85.62 84 GLY A N 1
ATOM 627 C CA . GLY A 1 84 ? 3.318 -9.556 -8.161 1.00 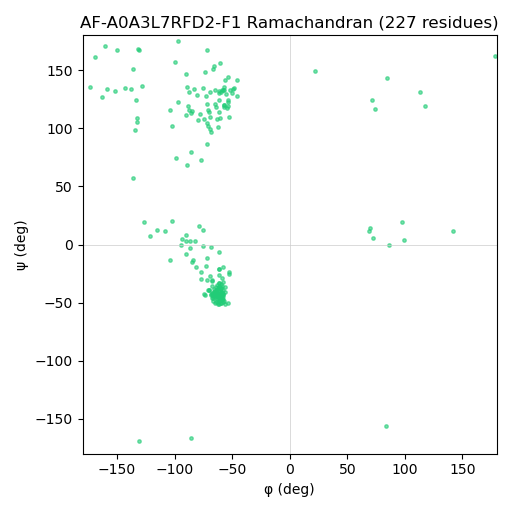85.62 84 GLY A CA 1
ATOM 628 C C . GLY A 1 84 ? 3.015 -11.012 -7.802 1.00 85.62 84 GLY A C 1
ATOM 629 O O . GLY A 1 84 ? 2.392 -11.718 -8.595 1.00 85.62 84 GLY A O 1
ATOM 630 N N . LYS A 1 85 ? 3.416 -11.472 -6.607 1.00 86.88 85 LYS A N 1
ATOM 631 C CA . LYS A 1 85 ? 3.137 -12.835 -6.112 1.00 86.88 85 LYS A CA 1
ATOM 632 C C . LYS A 1 85 ? 1.641 -13.144 -6.108 1.00 86.88 85 LYS A C 1
ATOM 634 O O . LYS A 1 85 ? 1.236 -14.266 -6.418 1.00 86.88 85 LYS A O 1
ATOM 639 N N . ARG A 1 86 ? 0.825 -12.134 -5.796 1.00 87.00 86 ARG A N 1
ATOM 640 C CA . ARG A 1 86 ? -0.631 -12.197 -5.849 1.00 87.00 86 ARG A CA 1
ATOM 641 C C . ARG A 1 86 ? -1.189 -10.959 -6.543 1.00 87.00 86 ARG A C 1
ATOM 643 O O . ARG A 1 86 ? -0.919 -9.834 -6.137 1.00 87.00 86 ARG A O 1
ATOM 650 N N . VAL A 1 87 ? -1.979 -11.175 -7.594 1.00 88.25 87 VAL A N 1
ATOM 651 C CA . VAL A 1 87 ? -2.631 -10.093 -8.341 1.00 88.25 87 VAL A CA 1
ATOM 652 C C . VAL A 1 87 ? -3.992 -9.817 -7.715 1.00 88.25 87 VAL A C 1
ATOM 654 O O . VAL A 1 87 ? -4.897 -10.644 -7.798 1.00 88.25 87 VAL A O 1
ATOM 657 N N . VAL A 1 88 ? -4.131 -8.649 -7.096 1.00 92.25 88 VAL A N 1
ATOM 658 C CA . VAL A 1 88 ? -5.366 -8.191 -6.449 1.00 92.25 88 VAL A CA 1
ATOM 659 C C . VAL A 1 88 ? -5.643 -6.736 -6.800 1.00 92.25 88 VAL A C 1
ATOM 661 O O . VAL A 1 88 ? -4.730 -5.944 -7.035 1.00 92.25 88 VAL A O 1
ATOM 664 N N . ASN A 1 89 ? -6.919 -6.354 -6.815 1.00 94.00 89 ASN A N 1
ATOM 665 C CA . ASN A 1 89 ? -7.304 -4.970 -7.069 1.00 94.00 89 ASN A CA 1
ATOM 666 C C . ASN A 1 89 ? -7.271 -4.149 -5.769 1.00 94.00 89 ASN A C 1
ATOM 668 O O . ASN A 1 89 ? -8.303 -3.882 -5.152 1.00 94.00 89 ASN A O 1
ATOM 672 N N . VAL A 1 90 ? -6.068 -3.739 -5.359 1.00 96.00 90 VAL A N 1
ATOM 673 C CA . VAL A 1 90 ? -5.861 -2.902 -4.162 1.00 96.00 90 VAL A CA 1
ATOM 674 C C . VAL A 1 90 ? -6.598 -1.566 -4.273 1.00 96.00 90 VAL A C 1
ATOM 676 O O . VAL A 1 90 ? -7.178 -1.092 -3.301 1.00 96.00 90 VAL A O 1
ATOM 679 N N . GLY A 1 91 ? -6.636 -0.969 -5.470 1.00 95.94 91 GLY A N 1
ATOM 680 C CA . GLY A 1 91 ? -7.342 0.295 -5.693 1.00 95.94 91 GLY A CA 1
ATOM 681 C C . GLY A 1 91 ? -8.831 0.198 -5.358 1.00 95.94 91 GLY A C 1
ATOM 682 O O . GLY A 1 91 ? -9.364 1.093 -4.705 1.00 95.94 91 GLY A O 1
ATOM 683 N N . LYS A 1 92 ? -9.469 -0.914 -5.745 1.00 96.50 92 LYS A N 1
ATOM 684 C CA . LYS A 1 92 ? -10.862 -1.219 -5.402 1.00 96.50 92 LYS A CA 1
ATOM 685 C C . LYS A 1 92 ? -11.033 -1.491 -3.908 1.00 96.50 92 LYS A C 1
ATOM 687 O O . LYS A 1 92 ? -11.954 -0.957 -3.305 1.00 96.50 92 LYS A O 1
ATOM 692 N N . ALA A 1 93 ? -10.134 -2.264 -3.298 1.00 96.38 93 ALA A N 1
ATOM 693 C CA . ALA A 1 93 ? -10.181 -2.562 -1.864 1.00 96.38 93 ALA A CA 1
ATOM 694 C C . ALA A 1 93 ? -10.123 -1.296 -0.988 1.00 96.38 93 ALA A C 1
ATOM 696 O O . ALA A 1 93 ? -10.784 -1.217 0.044 1.00 96.38 93 ALA A O 1
ATOM 697 N N . LEU A 1 94 ? -9.365 -0.288 -1.425 1.00 97.50 94 LEU A N 1
ATOM 698 C CA . LEU A 1 94 ? -9.194 0.976 -0.713 1.00 97.50 94 LEU A CA 1
ATOM 699 C C . LEU A 1 94 ? -10.228 2.042 -1.089 1.00 97.50 94 LEU A C 1
ATOM 701 O O . LEU A 1 94 ? -10.135 3.159 -0.598 1.00 97.50 94 LEU A O 1
ATOM 705 N N . GLU A 1 95 ? -11.208 1.767 -1.953 1.00 96.81 95 GLU A N 1
ATOM 706 C CA . GLU A 1 95 ? -12.107 2.805 -2.486 1.00 96.81 95 GLU A CA 1
ATOM 707 C C . GLU A 1 95 ? -12.896 3.567 -1.413 1.00 96.81 95 GLU A C 1
ATOM 709 O O . GLU A 1 95 ? -13.213 4.738 -1.588 1.00 96.81 95 GLU A O 1
ATOM 714 N N . ARG A 1 96 ? -13.173 2.923 -0.278 1.00 97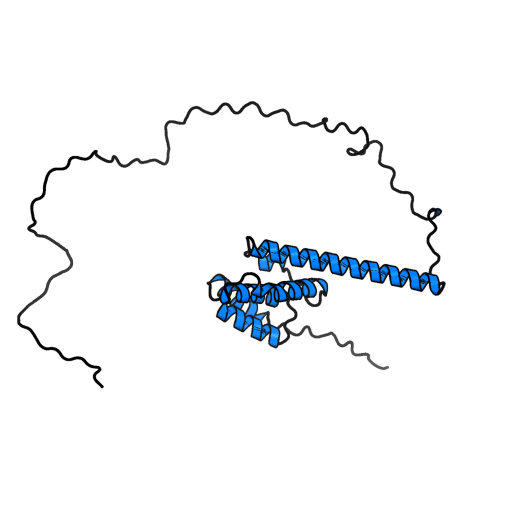.31 96 ARG A N 1
ATOM 715 C CA . ARG A 1 96 ? -13.872 3.529 0.863 1.00 97.31 96 ARG A CA 1
ATOM 716 C C . ARG A 1 96 ? -12.941 4.318 1.786 1.00 97.31 96 ARG A C 1
ATOM 718 O O . ARG A 1 96 ? -13.418 5.073 2.624 1.00 97.31 96 ARG A O 1
ATOM 725 N N . ILE A 1 97 ? -11.629 4.149 1.635 1.00 97.38 97 ILE A N 1
ATOM 726 C CA . ILE A 1 97 ? -10.607 4.869 2.392 1.00 97.38 97 ILE A CA 1
ATOM 727 C C . ILE A 1 97 ? -10.309 6.175 1.664 1.00 97.38 97 ILE A C 1
ATOM 729 O O . ILE A 1 97 ? -9.818 6.175 0.530 1.00 97.38 97 ILE A O 1
ATOM 733 N N . GLN A 1 98 ? -10.622 7.283 2.328 1.00 96.12 98 GLN A N 1
ATOM 734 C CA . GLN A 1 98 ? -10.546 8.637 1.785 1.00 96.12 98 GLN A CA 1
ATOM 735 C C . GLN A 1 98 ? -9.806 9.572 2.751 1.00 96.12 98 GLN A C 1
ATOM 737 O O . GLN A 1 98 ? -9.564 9.227 3.907 1.00 96.12 98 GLN A O 1
ATOM 742 N N . GLY A 1 99 ? -9.433 10.761 2.275 1.00 96.56 99 GLY A N 1
ATOM 743 C CA . GLY A 1 99 ? -8.790 11.790 3.098 1.00 96.56 99 GLY A CA 1
ATOM 744 C C . GLY A 1 99 ? -7.267 11.626 3.258 1.00 96.56 99 GLY A C 1
ATOM 745 O O . GLY A 1 99 ? -6.619 11.025 2.395 1.00 96.56 99 GLY A O 1
ATOM 746 N N . PRO A 1 100 ? -6.670 12.174 4.337 1.00 95.94 100 PRO A N 1
ATOM 747 C CA . PRO A 1 100 ? -5.214 12.247 4.508 1.00 95.94 100 PRO A CA 1
ATOM 748 C C . PRO A 1 100 ? -4.512 10.886 4.470 1.00 95.94 100 PRO A C 1
ATOM 750 O O . PRO A 1 100 ? -3.507 10.729 3.778 1.00 95.94 100 PRO A O 1
ATOM 753 N N . VAL A 1 101 ? -5.092 9.878 5.127 1.00 96.00 101 VAL A N 1
ATOM 754 C CA . VAL A 1 101 ? -4.554 8.510 5.132 1.00 96.00 101 VAL A CA 1
ATOM 755 C C . VAL A 1 101 ? -4.511 7.915 3.721 1.00 96.00 101 VAL A C 1
ATOM 757 O O . VAL A 1 101 ? -3.542 7.260 3.337 1.00 96.00 101 VAL A O 1
ATOM 760 N N . ARG A 1 102 ? -5.509 8.220 2.876 1.00 97.38 102 ARG A N 1
ATOM 761 C CA . ARG A 1 102 ? -5.502 7.777 1.478 1.00 97.38 102 ARG A CA 1
ATOM 762 C C . ARG A 1 102 ? -4.377 8.442 0.691 1.00 97.38 102 ARG A C 1
ATOM 764 O O . ARG A 1 102 ? -3.704 7.770 -0.090 1.00 97.38 102 ARG A O 1
ATOM 771 N N . CYS A 1 103 ? -4.146 9.735 0.903 1.00 97.75 103 CYS A N 1
ATOM 772 C CA . CYS A 1 103 ? -3.038 10.453 0.273 1.00 97.75 103 CYS A CA 1
ATOM 773 C C . CYS A 1 103 ? -1.676 9.848 0.648 1.00 97.75 103 CYS A C 1
ATOM 775 O O . CYS A 1 103 ? -0.833 9.679 -0.236 1.00 97.75 103 CYS A O 1
ATOM 777 N N . GLN A 1 104 ? -1.483 9.484 1.919 1.00 97.75 104 GLN A N 1
ATOM 778 C CA . GLN A 1 104 ? -0.268 8.832 2.415 1.00 97.75 104 GLN A CA 1
ATOM 779 C C . GLN A 1 104 ? -0.051 7.470 1.743 1.00 97.75 104 GLN A C 1
ATOM 781 O O . GLN A 1 104 ? 1.010 7.232 1.162 1.00 97.75 104 GLN A O 1
ATOM 786 N N . ILE A 1 105 ? -1.085 6.620 1.713 1.00 98.12 105 ILE A N 1
ATOM 787 C CA . ILE A 1 105 ? -1.031 5.319 1.033 1.00 98.12 105 ILE A CA 1
ATOM 788 C C . ILE A 1 105 ? -0.662 5.492 -0.446 1.00 98.12 105 ILE A C 1
ATOM 790 O O . ILE A 1 105 ? 0.252 4.836 -0.944 1.00 98.12 105 ILE A O 1
ATOM 794 N N . GLU A 1 106 ? -1.317 6.401 -1.172 1.00 98.06 106 GLU A N 1
ATOM 795 C CA . GLU A 1 106 ? -1.017 6.607 -2.594 1.00 98.06 106 GLU A CA 1
ATOM 796 C C . GLU A 1 106 ? 0.382 7.199 -2.828 1.00 98.06 106 GLU A C 1
ATOM 798 O O . GLU A 1 106 ? 1.019 6.884 -3.836 1.00 98.06 106 GLU A O 1
ATOM 803 N N . ALA A 1 107 ? 0.899 8.023 -1.913 1.00 98.31 107 ALA A N 1
ATOM 804 C CA . ALA A 1 107 ? 2.274 8.511 -1.979 1.00 98.31 107 ALA A CA 1
ATOM 805 C C . ALA A 1 107 ? 3.284 7.360 -1.848 1.00 98.31 107 ALA A C 1
ATOM 807 O O . ALA A 1 107 ? 4.197 7.251 -2.674 1.00 98.31 107 ALA A O 1
ATOM 808 N N . ILE A 1 108 ? 3.073 6.459 -0.886 1.00 98.44 108 ILE A N 1
ATOM 809 C CA . ILE A 1 108 ? 3.900 5.262 -0.685 1.00 98.44 108 ILE A CA 1
ATOM 810 C C . ILE A 1 108 ? 3.827 4.342 -1.912 1.00 98.44 108 ILE A C 1
ATOM 812 O O . ILE A 1 108 ? 4.859 3.924 -2.442 1.00 98.44 108 ILE A O 1
ATOM 816 N N . ARG A 1 109 ? 2.625 4.109 -2.454 1.00 97.75 109 ARG A N 1
ATOM 817 C CA . ARG A 1 109 ? 2.427 3.309 -3.676 1.00 97.75 109 ARG A CA 1
ATOM 818 C C . ARG A 1 109 ? 3.151 3.903 -4.882 1.00 97.75 109 ARG A C 1
ATOM 820 O O . ARG A 1 109 ? 3.790 3.176 -5.644 1.00 97.75 109 ARG A O 1
ATOM 827 N N . ARG A 1 110 ? 3.101 5.229 -5.067 1.00 98.06 110 ARG A N 1
ATOM 828 C CA . ARG A 1 110 ? 3.869 5.911 -6.126 1.00 98.06 110 ARG A CA 1
ATOM 829 C C . ARG A 1 110 ? 5.375 5.753 -5.918 1.00 98.06 110 ARG A C 1
ATOM 831 O O . ARG A 1 110 ? 6.074 5.431 -6.877 1.00 98.06 110 ARG A O 1
ATOM 838 N N . LYS A 1 111 ? 5.869 5.925 -4.689 1.00 97.81 111 LYS A N 1
ATOM 839 C CA . LYS A 1 111 ? 7.289 5.751 -4.340 1.00 97.81 111 LYS A CA 1
ATOM 840 C C . LYS A 1 111 ? 7.774 4.332 -4.660 1.00 97.81 111 LYS A C 1
ATOM 842 O O . LYS A 1 111 ? 8.792 4.183 -5.332 1.00 97.81 111 LYS A O 1
ATOM 847 N N . ALA A 1 112 ? 7.021 3.296 -4.287 1.00 97.25 112 ALA A N 1
ATOM 848 C CA . ALA A 1 112 ? 7.360 1.902 -4.592 1.00 97.25 112 ALA A CA 1
ATOM 849 C C . ALA A 1 112 ? 7.449 1.627 -6.108 1.00 97.25 112 ALA A C 1
ATOM 851 O O . ALA A 1 112 ? 8.392 0.987 -6.586 1.00 97.25 112 ALA A O 1
ATOM 852 N N . ARG A 1 113 ? 6.519 2.178 -6.900 1.00 96.06 113 ARG A N 1
ATOM 853 C CA . ARG A 1 113 ? 6.541 2.083 -8.375 1.00 96.06 113 ARG A CA 1
ATOM 854 C C . ARG A 1 113 ? 7.751 2.787 -8.994 1.00 96.06 113 ARG A C 1
ATOM 856 O O . ARG A 1 113 ? 8.361 2.261 -9.920 1.00 96.06 113 ARG A O 1
ATOM 863 N N . LEU A 1 114 ? 8.126 3.961 -8.488 1.00 96.69 114 LEU A N 1
ATOM 864 C CA . LEU A 1 114 ? 9.317 4.671 -8.965 1.00 96.69 114 LEU A CA 1
ATOM 865 C C . LEU A 1 114 ? 10.602 3.913 -8.616 1.00 96.69 114 LEU A C 1
ATOM 867 O O . LEU A 1 114 ? 11.462 3.741 -9.478 1.00 96.69 114 LEU A O 1
ATOM 871 N N . ASN A 1 115 ? 10.701 3.399 -7.390 1.00 95.31 115 ASN A N 1
ATOM 872 C CA . ASN A 1 115 ? 11.862 2.638 -6.935 1.00 95.31 115 ASN A CA 1
ATOM 873 C C . ASN A 1 115 ? 12.048 1.346 -7.739 1.00 95.31 115 ASN A C 1
ATOM 875 O O . ASN A 1 115 ? 13.158 1.028 -8.161 1.00 95.31 115 ASN A O 1
ATOM 879 N N . SER A 1 116 ? 10.966 0.610 -7.990 1.00 94.44 116 SER A N 1
ATOM 880 C CA . SER A 1 116 ? 11.009 -0.606 -8.809 1.00 94.44 116 SER A CA 1
ATOM 881 C C . SER A 1 116 ? 11.374 -0.322 -10.264 1.00 94.44 116 SER A C 1
ATOM 883 O O . SER A 1 116 ? 12.204 -1.031 -10.833 1.00 94.44 116 SER A O 1
ATOM 885 N N . ARG A 1 117 ? 10.854 0.768 -10.844 1.00 94.50 117 ARG A N 1
ATOM 886 C CA . ARG A 1 117 ? 11.271 1.237 -12.171 1.00 94.50 117 ARG A CA 1
ATOM 887 C C . ARG A 1 117 ? 12.763 1.578 -12.213 1.00 94.50 117 ARG A C 1
ATOM 889 O O . ARG A 1 117 ? 13.436 1.183 -13.160 1.00 94.50 117 ARG A O 1
ATOM 896 N N . GLY A 1 118 ? 13.280 2.275 -11.201 1.00 94.62 118 GLY A N 1
ATOM 897 C CA . GLY A 1 118 ? 14.707 2.590 -11.082 1.00 94.62 118 GLY A CA 1
ATOM 898 C C . GLY A 1 118 ? 15.576 1.331 -11.070 1.00 94.62 118 GLY A C 1
ATOM 899 O O . GLY A 1 118 ? 16.478 1.208 -11.896 1.00 94.62 118 GLY A O 1
ATOM 900 N N . LYS A 1 119 ? 15.229 0.352 -10.223 1.00 93.62 119 LYS A N 1
ATOM 901 C CA . LYS A 1 119 ? 15.911 -0.954 -10.155 1.00 93.62 119 LYS A CA 1
ATOM 902 C C . LYS A 1 119 ? 15.878 -1.696 -11.493 1.00 93.62 119 LYS A C 1
ATOM 904 O O . LYS A 1 119 ? 16.885 -2.255 -11.912 1.00 93.62 119 LYS A O 1
ATOM 909 N N . TYR A 1 120 ? 14.738 -1.693 -12.186 1.00 92.25 120 TYR A N 1
ATOM 910 C CA . TYR A 1 120 ? 14.619 -2.324 -13.503 1.00 92.25 120 TYR A CA 1
ATOM 911 C C . TYR A 1 120 ? 15.554 -1.680 -14.538 1.00 92.25 120 TYR A C 1
ATOM 913 O O . TYR A 1 120 ? 16.257 -2.389 -15.257 1.00 92.25 120 TYR A O 1
ATOM 921 N N . LEU A 1 121 ? 15.603 -0.344 -14.588 1.00 94.44 121 LEU A N 1
ATOM 922 C CA . LEU A 1 121 ? 16.488 0.392 -15.497 1.00 94.44 121 LEU A CA 1
ATOM 923 C C . LEU A 1 121 ? 17.967 0.152 -15.179 1.00 94.44 121 LEU A C 1
ATOM 925 O O . LEU A 1 121 ? 18.773 -0.014 -16.092 1.00 94.44 121 LEU A O 1
ATOM 929 N N . GLU A 1 122 ? 18.325 0.092 -13.898 1.00 94.56 122 GLU A N 1
ATOM 930 C CA . GLU A 1 122 ? 19.683 -0.231 -13.459 1.00 94.56 122 GLU A CA 1
ATOM 931 C C . GLU A 1 122 ? 20.082 -1.653 -13.868 1.00 94.56 122 GLU A C 1
ATOM 933 O O . GLU A 1 122 ? 21.131 -1.852 -14.479 1.00 94.56 122 GLU A O 1
ATOM 938 N N . MET A 1 123 ? 19.208 -2.636 -13.638 1.00 93.25 123 MET A N 1
ATOM 939 C CA . MET A 1 123 ? 19.419 -4.014 -14.087 1.00 93.25 123 MET A CA 1
ATOM 940 C C . MET A 1 123 ? 19.565 -4.107 -15.610 1.00 93.25 123 MET A C 1
ATOM 942 O O . MET A 1 123 ? 20.425 -4.836 -16.110 1.00 93.25 123 MET A O 1
ATOM 946 N N . GLN A 1 124 ? 18.756 -3.355 -16.361 1.00 92.31 124 GLN A N 1
ATOM 947 C CA . GLN A 1 124 ? 18.848 -3.285 -17.818 1.00 92.31 124 GLN A CA 1
ATOM 948 C C . GLN A 1 124 ? 20.186 -2.682 -18.266 1.00 92.31 124 GLN A C 1
ATOM 950 O O . GLN A 1 124 ? 20.828 -3.225 -19.168 1.00 92.31 124 GLN A O 1
ATOM 955 N N . ARG A 1 125 ? 20.634 -1.605 -17.610 1.00 93.19 125 ARG A N 1
ATOM 956 C CA . ARG A 1 125 ? 21.931 -0.971 -17.862 1.00 93.19 125 ARG A CA 1
ATOM 957 C C . ARG A 1 125 ? 23.087 -1.929 -17.583 1.00 93.19 125 ARG A C 1
ATOM 959 O O . ARG A 1 125 ? 23.949 -2.088 -18.440 1.00 93.19 125 ARG A O 1
ATOM 966 N N . LEU A 1 126 ? 23.087 -2.602 -16.434 1.00 94.50 126 LEU A N 1
ATOM 967 C CA . LEU A 1 126 ? 24.130 -3.566 -16.072 1.00 94.50 126 LEU A CA 1
ATOM 968 C C . LEU A 1 126 ? 24.192 -4.728 -17.065 1.00 94.50 126 LEU A C 1
ATOM 970 O O . LEU A 1 126 ? 25.276 -5.104 -17.506 1.00 94.50 126 LEU A O 1
ATOM 974 N N . ARG A 1 127 ? 23.034 -5.266 -17.467 1.00 90.62 127 ARG A N 1
ATOM 975 C CA . ARG A 1 127 ? 22.960 -6.315 -18.493 1.00 90.62 127 ARG A CA 1
ATOM 976 C C . ARG A 1 127 ? 23.546 -5.838 -19.824 1.00 90.62 127 ARG A C 1
ATOM 978 O O . ARG A 1 127 ? 24.289 -6.586 -20.455 1.00 90.62 127 ARG A O 1
ATOM 985 N N . TYR A 1 128 ? 23.230 -4.611 -20.238 1.00 89.81 128 TYR A N 1
ATOM 986 C CA . TYR A 1 128 ? 23.791 -4.010 -21.447 1.00 89.81 128 TYR A CA 1
ATOM 987 C C . TYR A 1 128 ? 25.316 -3.865 -21.345 1.00 89.81 128 TYR A C 1
ATOM 989 O O . TYR A 1 128 ? 26.032 -4.369 -22.204 1.00 89.81 128 TYR A O 1
ATOM 997 N N . GLU A 1 129 ? 25.829 -3.269 -20.264 1.00 91.94 129 GLU A N 1
ATOM 998 C CA . GLU A 1 129 ? 27.270 -3.083 -20.046 1.00 91.94 129 GLU A CA 1
ATOM 999 C C . GLU A 1 129 ? 28.037 -4.416 -20.013 1.00 91.94 129 GLU A C 1
ATOM 1001 O O . GLU A 1 129 ? 29.119 -4.519 -20.591 1.00 91.94 129 GLU A O 1
ATOM 1006 N N . GLN A 1 130 ? 27.479 -5.456 -19.385 1.00 92.00 130 GLN A N 1
ATOM 1007 C CA . GLN A 1 130 ? 28.062 -6.802 -19.393 1.00 92.00 130 GLN A CA 1
ATOM 1008 C C . GLN A 1 130 ? 28.081 -7.415 -20.797 1.00 92.00 130 GLN A C 1
ATOM 1010 O O . GLN A 1 130 ? 29.086 -8.003 -21.190 1.00 92.00 130 GLN A O 1
ATOM 1015 N N . GLY A 1 131 ? 27.004 -7.254 -21.572 1.00 92.19 131 GLY A N 1
ATOM 1016 C CA . GLY A 1 131 ? 26.943 -7.724 -22.957 1.00 92.19 131 GLY A CA 1
ATOM 1017 C C . GLY A 1 131 ? 27.995 -7.063 -23.849 1.00 92.19 131 GLY A C 1
ATOM 1018 O O . GLY A 1 131 ? 28.631 -7.752 -24.642 1.00 92.19 131 GLY A O 1
ATOM 1019 N N . ILE A 1 132 ? 28.234 -5.761 -23.662 1.00 90.38 132 ILE A N 1
ATOM 1020 C CA . ILE A 1 132 ? 29.302 -5.018 -24.347 1.00 90.38 132 ILE A CA 1
ATOM 1021 C C . ILE A 1 132 ? 30.680 -5.556 -23.937 1.00 90.38 132 ILE A C 1
ATOM 1023 O O . ILE A 1 132 ? 31.496 -5.874 -24.799 1.00 90.38 132 ILE A O 1
ATOM 1027 N N . ARG A 1 133 ? 30.943 -5.706 -22.629 1.00 89.81 133 ARG A N 1
ATOM 1028 C CA . ARG A 1 133 ? 32.232 -6.223 -22.123 1.00 89.81 133 ARG A CA 1
ATOM 1029 C C . ARG A 1 133 ? 32.541 -7.629 -22.631 1.00 89.81 133 ARG A C 1
ATOM 1031 O O . ARG A 1 133 ? 33.691 -7.922 -22.936 1.00 89.81 133 ARG A O 1
ATOM 1038 N N . ASN A 1 134 ? 31.522 -8.476 -22.736 1.00 92.25 134 ASN A N 1
ATOM 1039 C CA . ASN A 1 134 ? 31.663 -9.858 -23.185 1.00 92.25 134 ASN A CA 1
ATOM 1040 C C . ASN A 1 134 ? 31.599 -9.999 -24.720 1.00 92.25 134 ASN A C 1
ATOM 1042 O O . ASN A 1 134 ? 31.613 -11.121 -25.218 1.00 92.25 134 ASN A O 1
ATOM 1046 N N . GLY A 1 135 ? 31.488 -8.894 -25.471 1.00 87.19 135 GLY A N 1
ATOM 1047 C CA . GLY A 1 135 ? 31.408 -8.894 -26.937 1.00 87.19 135 GLY A CA 1
ATOM 1048 C C . GLY A 1 135 ? 30.109 -9.468 -27.520 1.00 87.19 135 GLY A C 1
ATOM 1049 O O . GLY A 1 135 ? 30.036 -9.718 -28.718 1.00 87.19 135 GLY A O 1
ATOM 1050 N N . ALA A 1 136 ? 29.083 -9.691 -26.693 1.00 86.06 136 ALA A N 1
ATOM 1051 C CA . ALA A 1 136 ? 27.784 -10.226 -27.112 1.00 86.06 136 ALA A CA 1
ATOM 1052 C C . ALA A 1 136 ? 26.854 -9.153 -27.708 1.00 86.06 136 ALA A C 1
ATOM 1054 O O . ALA A 1 136 ? 25.887 -9.479 -28.393 1.00 86.06 136 ALA A O 1
ATOM 1055 N N . ILE A 1 137 ? 27.121 -7.877 -27.420 1.00 83.44 137 ILE A N 1
ATOM 1056 C CA . ILE A 1 137 ? 26.374 -6.721 -27.921 1.00 83.44 137 ILE A CA 1
ATOM 1057 C C . ILE A 1 137 ? 27.390 -5.744 -28.516 1.00 83.44 137 ILE A C 1
ATOM 1059 O O . ILE A 1 137 ? 28.418 -5.482 -27.897 1.00 83.44 137 ILE A O 1
ATOM 1063 N N . ASN A 1 138 ? 27.094 -5.182 -29.688 1.00 82.44 138 ASN A N 1
ATOM 1064 C CA . ASN A 1 138 ? 27.827 -4.033 -30.218 1.00 82.44 138 ASN A CA 1
ATOM 1065 C C . ASN A 1 138 ? 27.165 -2.742 -29.713 1.00 82.44 138 ASN A C 1
ATOM 1067 O O . ASN A 1 138 ? 25.933 -2.659 -29.735 1.00 82.44 138 ASN A O 1
ATOM 1071 N N . PRO A 1 139 ? 27.933 -1.737 -29.255 1.00 78.69 139 PRO A N 1
ATOM 1072 C CA . PRO A 1 139 ? 27.352 -0.478 -28.811 1.00 78.69 139 PRO A CA 1
ATOM 1073 C C . PRO A 1 139 ? 26.613 0.190 -29.970 1.00 78.69 139 PRO A C 1
ATOM 1075 O O . PRO A 1 139 ? 27.165 0.340 -31.059 1.00 78.69 139 PRO A O 1
ATOM 1078 N N . VAL A 1 140 ? 25.366 0.597 -29.727 1.00 71.81 140 VAL A N 1
ATOM 1079 C CA . VAL A 1 140 ? 24.576 1.344 -30.712 1.00 71.81 140 VAL A CA 1
ATOM 1080 C C . VAL A 1 140 ? 25.270 2.682 -30.943 1.00 71.81 140 VAL A C 1
ATOM 1082 O O . VAL A 1 140 ? 25.414 3.473 -30.006 1.00 71.81 140 VAL A O 1
ATOM 1085 N N . SER A 1 141 ? 25.716 2.939 -32.173 1.00 71.94 141 SER A N 1
ATOM 1086 C CA . SER A 1 141 ? 26.243 4.255 -32.518 1.00 71.94 141 SER A CA 1
ATOM 1087 C C . SER A 1 141 ? 25.080 5.249 -32.624 1.00 71.94 141 SER A C 1
ATOM 1089 O O . SER A 1 141 ? 23.995 4.871 -33.062 1.00 71.94 141 SER A O 1
ATOM 1091 N N . PRO A 1 142 ? 25.268 6.540 -32.296 1.00 67.25 142 PRO A N 1
ATOM 1092 C CA . PRO A 1 142 ? 24.239 7.571 -32.483 1.00 67.25 142 PRO A CA 1
ATOM 1093 C C . PRO A 1 142 ? 23.676 7.628 -33.914 1.00 67.25 142 PRO A C 1
ATOM 1095 O O . PRO A 1 142 ? 22.542 8.052 -34.106 1.00 67.25 142 PRO A O 1
ATOM 1098 N N . SER A 1 143 ? 24.459 7.176 -34.902 1.00 67.19 143 SER A N 1
ATOM 1099 C CA . SER A 1 143 ? 24.052 7.060 -36.307 1.00 67.19 143 SER A CA 1
ATOM 1100 C C . SER A 1 143 ? 23.074 5.910 -36.593 1.00 67.19 143 SER A C 1
ATOM 1102 O O . SER A 1 143 ? 22.419 5.947 -37.630 1.00 67.19 143 SER A O 1
ATOM 1104 N N . ASP A 1 144 ? 22.961 4.916 -35.705 1.00 67.56 144 ASP A N 1
ATOM 1105 C CA . ASP A 1 144 ? 22.068 3.754 -35.852 1.00 67.56 144 ASP A CA 1
ATOM 1106 C C . ASP A 1 144 ? 20.718 3.959 -35.141 1.00 67.56 144 ASP A C 1
ATOM 1108 O O . ASP A 1 144 ? 19.854 3.079 -35.150 1.00 67.56 144 ASP A O 1
ATOM 1112 N N . ALA A 1 145 ? 20.524 5.110 -34.485 1.00 66.88 145 ALA A N 1
ATOM 1113 C CA . ALA A 1 145 ? 19.254 5.437 -33.855 1.00 66.88 145 ALA A CA 1
ATOM 1114 C C . ALA A 1 145 ? 18.166 5.586 -34.935 1.00 66.88 145 ALA A C 1
ATOM 1116 O O . ALA A 1 145 ? 18.391 6.284 -35.928 1.00 66.88 145 ALA A O 1
ATOM 1117 N N . PRO A 1 146 ? 16.975 4.979 -34.758 1.00 69.50 146 PRO A N 1
ATOM 1118 C CA . PRO A 1 146 ? 15.880 5.184 -35.693 1.00 69.50 146 PRO A CA 1
ATOM 1119 C C . PRO A 1 146 ? 15.583 6.687 -35.803 1.00 69.50 146 PRO A C 1
ATOM 1121 O O . PRO A 1 146 ? 15.661 7.398 -34.791 1.00 69.50 146 PRO A O 1
ATOM 1124 N N . PRO A 1 147 ? 15.260 7.190 -37.009 1.00 71.94 147 PRO A N 1
ATOM 1125 C CA . PRO A 1 147 ? 14.977 8.602 -37.198 1.00 71.94 147 PRO A CA 1
ATOM 1126 C C . PRO A 1 147 ? 13.869 9.015 -36.233 1.00 71.94 147 PRO A C 1
ATOM 1128 O O . PRO A 1 147 ? 12.833 8.352 -36.131 1.00 71.94 147 PRO A O 1
ATOM 1131 N N . ARG A 1 148 ? 14.102 10.105 -35.492 1.00 70.88 148 ARG A N 1
ATOM 1132 C CA . ARG A 1 148 ? 13.053 10.685 -34.653 1.00 70.88 148 ARG A CA 1
ATOM 1133 C C . ARG A 1 148 ? 11.862 11.007 -35.561 1.00 70.88 148 ARG A C 1
ATOM 1135 O O . ARG A 1 148 ? 12.090 11.546 -36.646 1.00 70.88 148 ARG A O 1
ATOM 1142 N N . PRO A 1 149 ? 10.622 10.691 -35.154 1.00 69.12 149 PRO A N 1
ATOM 1143 C CA . PRO A 1 149 ? 9.457 11.100 -35.920 1.00 69.12 149 PRO A CA 1
ATOM 1144 C C . PRO A 1 149 ? 9.497 12.623 -36.064 1.00 69.12 149 PRO A C 1
ATOM 1146 O O . PRO A 1 149 ? 9.530 13.345 -35.067 1.00 69.12 149 PRO A O 1
ATOM 1149 N N . VAL A 1 150 ? 9.573 13.100 -37.306 1.00 67.31 150 VAL A N 1
ATOM 1150 C CA . VAL A 1 150 ? 9.451 14.527 -37.601 1.00 67.31 150 VAL A CA 1
ATOM 1151 C C . VAL A 1 150 ? 8.000 14.936 -37.331 1.00 67.31 150 VAL A C 1
ATOM 1153 O O . VAL A 1 150 ? 7.094 14.220 -37.772 1.00 67.31 150 VAL A O 1
ATOM 1156 N N . PRO A 1 151 ? 7.751 16.027 -36.582 1.00 67.06 151 PRO A N 1
ATOM 1157 C CA . PRO A 1 151 ? 6.392 16.503 -36.361 1.00 67.06 151 PRO A CA 1
ATOM 1158 C C . PRO A 1 151 ? 5.735 16.776 -37.716 1.00 67.06 151 PRO A C 1
ATOM 1160 O O . PRO A 1 151 ? 6.346 17.345 -38.624 1.00 67.06 151 PRO A O 1
ATOM 1163 N N . SER A 1 152 ? 4.506 16.289 -37.882 1.00 68.31 152 SER A N 1
ATOM 1164 C CA . SER A 1 152 ? 3.747 16.486 -39.115 1.00 68.31 152 SER A CA 1
ATOM 1165 C C . SER A 1 152 ? 3.402 17.967 -39.277 1.00 68.31 152 SER A C 1
ATOM 1167 O O . SER A 1 152 ? 3.182 18.665 -38.295 1.00 68.31 152 SER A O 1
ATOM 1169 N N . ILE A 1 153 ? 3.271 18.439 -40.518 1.00 65.38 153 ILE A N 1
ATOM 1170 C CA . ILE A 1 153 ? 2.843 19.816 -40.835 1.00 65.38 153 ILE A CA 1
ATOM 1171 C C . ILE A 1 153 ? 1.454 20.141 -40.238 1.00 65.38 153 ILE A C 1
ATOM 1173 O O . ILE A 1 153 ? 1.123 21.305 -40.047 1.00 65.38 153 ILE A O 1
ATOM 1177 N N . ASN A 1 154 ? 0.663 19.119 -39.893 1.00 70.06 154 ASN A N 1
ATOM 1178 C CA . ASN A 1 154 ? -0.636 19.259 -39.230 1.00 70.06 154 ASN A CA 1
ATOM 1179 C C . ASN A 1 154 ? -0.594 18.955 -37.720 1.00 70.06 154 ASN A C 1
ATOM 1181 O O . ASN A 1 154 ? -1.629 18.617 -37.148 1.00 70.06 154 ASN A O 1
ATOM 1185 N N . ASP A 1 155 ? 0.574 19.004 -37.078 1.00 72.19 155 ASP A N 1
ATOM 1186 C CA . ASP A 1 155 ? 0.687 18.822 -35.631 1.00 72.19 155 ASP A CA 1
ATOM 1187 C C . ASP A 1 155 ? 0.089 20.040 -34.894 1.00 72.19 155 ASP A C 1
ATOM 1189 O O . ASP A 1 155 ? 0.629 21.142 -34.993 1.00 72.19 155 ASP A O 1
ATOM 1193 N N . PRO A 1 156 ? -1.018 19.884 -34.141 1.00 69.88 156 PRO A N 1
ATOM 1194 C CA . PRO A 1 156 ? -1.639 20.989 -33.412 1.00 69.88 156 PRO A CA 1
ATOM 1195 C C . PRO A 1 156 ? -0.784 21.514 -32.243 1.00 69.88 156 PRO A C 1
ATOM 1197 O O . PRO A 1 156 ? -1.194 22.468 -31.585 1.00 69.88 156 PRO A O 1
ATOM 1200 N N . PHE A 1 157 ? 0.380 20.913 -31.974 1.00 72.81 157 PHE A N 1
ATOM 1201 C CA . PHE A 1 157 ? 1.351 21.354 -30.972 1.00 72.81 157 PHE A CA 1
ATOM 1202 C C . PHE A 1 157 ? 2.696 21.792 -31.578 1.00 72.81 157 PHE A C 1
ATOM 1204 O O . PHE A 1 157 ? 3.666 21.968 -30.839 1.00 72.81 157 PHE A O 1
ATOM 1211 N N . SER A 1 158 ? 2.783 21.983 -32.901 1.00 75.50 158 SER A N 1
ATOM 1212 C CA . SER A 1 158 ? 3.991 22.519 -33.538 1.00 75.50 158 SER A CA 1
ATOM 1213 C C . SER A 1 158 ? 4.271 23.967 -33.116 1.00 75.50 158 SER A C 1
ATOM 1215 O O . SER A 1 158 ? 3.348 24.731 -32.827 1.00 75.50 158 SER A O 1
ATOM 1217 N N . GLU A 1 159 ? 5.537 24.389 -33.152 1.00 66.94 159 GLU A N 1
ATOM 1218 C CA . GLU A 1 159 ? 5.898 25.808 -33.034 1.00 66.94 159 GLU A CA 1
ATOM 1219 C C . GLU A 1 159 ? 5.143 26.632 -34.092 1.00 66.94 159 GLU A C 1
ATOM 1221 O O . GLU A 1 159 ? 5.286 26.401 -35.290 1.00 66.94 159 GLU A O 1
ATOM 1226 N N . GLY A 1 160 ? 4.296 27.564 -33.640 1.00 66.69 160 GLY A N 1
ATOM 1227 C CA . GLY A 1 160 ? 3.405 28.356 -34.498 1.00 66.69 160 GLY A CA 1
ATOM 1228 C C . GLY A 1 160 ? 1.953 27.865 -34.563 1.00 66.69 160 GLY A C 1
ATOM 1229 O O . GLY A 1 160 ? 1.161 28.445 -35.301 1.00 66.69 160 GLY A O 1
ATOM 1230 N N . ALA A 1 161 ? 1.579 26.833 -33.799 1.00 66.38 161 ALA A N 1
ATOM 1231 C CA . ALA A 1 161 ? 0.185 26.427 -33.671 1.00 66.38 161 ALA A CA 1
ATOM 1232 C C . ALA A 1 161 ? -0.669 27.554 -33.056 1.00 66.38 161 ALA A C 1
ATOM 1234 O O . ALA A 1 161 ? -0.397 28.051 -31.961 1.00 66.38 161 ALA A O 1
ATOM 1235 N N . ASP A 1 162 ? -1.733 27.945 -33.762 1.00 67.50 162 ASP A N 1
ATOM 1236 C CA . ASP A 1 162 ? -2.698 28.939 -33.294 1.00 67.50 162 ASP A CA 1
ATOM 1237 C C . ASP A 1 162 ? -3.575 28.356 -32.174 1.00 67.50 162 ASP A C 1
ATOM 1239 O O . ASP A 1 162 ? -4.696 27.896 -32.408 1.00 67.50 162 ASP A O 1
ATOM 1243 N N . PHE A 1 163 ? -3.108 28.439 -30.926 1.00 65.31 163 PHE A N 1
ATOM 1244 C CA . PHE A 1 163 ? -3.864 28.016 -29.734 1.00 65.31 163 PHE A CA 1
ATOM 1245 C C . PHE A 1 163 ? -5.184 28.786 -29.517 1.00 65.31 163 PHE A C 1
ATOM 1247 O O . PHE A 1 163 ? -5.975 28.439 -28.643 1.00 65.31 163 PHE A O 1
ATOM 1254 N N . ASN A 1 164 ? -5.450 29.819 -30.323 1.00 65.00 164 ASN A N 1
ATOM 1255 C CA . ASN A 1 164 ? -6.704 30.574 -30.324 1.00 65.00 164 ASN A CA 1
ATOM 1256 C C . ASN A 1 164 ? -7.772 30.010 -31.275 1.00 65.00 164 ASN A C 1
ATOM 1258 O O . ASN A 1 164 ? -8.921 30.462 -31.243 1.00 65.00 164 ASN A O 1
ATOM 1262 N N . LYS A 1 165 ? -7.435 29.021 -32.112 1.00 61.44 165 LYS A N 1
ATOM 1263 C CA . LYS A 1 165 ? -8.353 28.402 -33.075 1.00 61.44 165 LYS A CA 1
ATOM 1264 C C . LYS A 1 165 ? -9.291 27.421 -32.363 1.00 61.44 165 LYS A C 1
ATOM 1266 O O . LYS A 1 165 ? -9.145 26.210 -32.453 1.00 61.44 165 LYS A O 1
ATOM 1271 N N . GLY A 1 166 ? -10.239 27.970 -31.611 1.00 62.34 166 GLY A N 1
ATOM 1272 C CA . GLY A 1 166 ? -11.181 27.200 -30.797 1.00 62.34 166 GLY A CA 1
ATOM 1273 C C . GLY A 1 166 ? -11.509 27.817 -29.443 1.00 62.34 166 GLY A C 1
ATOM 1274 O O . GLY A 1 166 ? -12.122 27.131 -28.629 1.00 62.34 166 GLY A O 1
ATOM 1275 N N . GLN A 1 167 ? -11.128 29.078 -29.183 1.00 63.94 167 GLN A N 1
ATOM 1276 C CA . GLN A 1 167 ? -11.583 29.746 -27.966 1.00 63.94 167 GLN A CA 1
ATOM 1277 C C . GLN A 1 167 ? -13.117 29.676 -27.897 1.00 63.94 167 GLN A C 1
ATOM 1279 O O . GLN A 1 167 ? -13.789 30.106 -28.845 1.00 63.94 167 GLN A O 1
ATOM 1284 N N . PRO A 1 168 ? -13.689 29.104 -26.821 1.00 62.41 168 PRO A N 1
ATOM 1285 C CA . PRO A 1 168 ? -15.129 29.089 -26.662 1.00 62.41 168 PRO A CA 1
ATOM 1286 C C . PRO A 1 168 ? -15.602 30.540 -26.635 1.00 62.41 168 PRO A C 1
ATOM 1288 O O . PRO A 1 168 ? -15.039 31.369 -25.917 1.00 62.41 168 PRO A O 1
ATOM 1291 N N . LYS A 1 169 ? -16.628 30.858 -27.434 1.00 69.00 169 LYS A N 1
ATOM 1292 C CA . LYS A 1 169 ? -17.316 32.146 -27.309 1.00 69.00 169 LYS A CA 1
ATOM 1293 C C . LYS A 1 169 ? -17.668 32.331 -25.829 1.00 69.00 169 LYS A C 1
ATOM 1295 O O . LYS A 1 169 ? -18.230 31.391 -25.258 1.00 69.00 169 LYS A O 1
ATOM 1300 N N . PRO A 1 170 ? -17.354 33.486 -25.214 1.00 64.81 170 PRO A N 1
ATOM 1301 C CA . PRO A 1 170 ? -17.791 33.749 -23.856 1.00 64.81 170 PRO A CA 1
ATOM 1302 C C . PRO A 1 170 ? -19.303 33.550 -23.824 1.00 64.81 170 PRO A C 1
ATOM 1304 O O . PRO A 1 170 ? -20.032 34.084 -24.666 1.00 64.81 170 PRO A O 1
ATOM 1307 N N . MET A 1 171 ? -19.754 32.681 -22.922 1.00 64.69 171 MET A N 1
ATOM 1308 C CA . MET A 1 171 ? -21.176 32.464 -22.720 1.00 64.69 171 MET A CA 1
ATOM 1309 C C . MET A 1 171 ? -21.779 33.820 -22.352 1.00 64.69 171 MET A C 1
ATOM 1311 O O . MET A 1 171 ? -21.176 34.551 -21.564 1.00 64.69 171 MET A O 1
ATOM 1315 N N . ALA A 1 172 ? -22.901 34.183 -22.980 1.00 68.50 172 ALA A N 1
ATOM 1316 C CA . ALA A 1 172 ? -23.577 35.439 -22.680 1.00 68.50 172 ALA A CA 1
ATOM 1317 C C . ALA A 1 172 ? -23.729 35.573 -21.161 1.00 68.50 172 ALA A C 1
ATOM 1319 O O . ALA A 1 172 ? -24.058 34.591 -20.488 1.00 68.50 172 ALA A O 1
ATOM 1320 N N . GLU A 1 173 ? -23.425 36.766 -20.649 1.00 64.19 173 GLU A N 1
ATOM 1321 C CA . GLU A 1 173 ? -23.494 37.079 -19.229 1.00 64.19 173 GLU A CA 1
ATOM 1322 C C . GLU A 1 173 ? -24.801 36.548 -18.644 1.00 64.19 173 GLU A C 1
ATOM 1324 O O . GLU A 1 173 ? -25.882 36.756 -19.207 1.00 64.19 173 GLU A O 1
ATOM 1329 N N . ARG A 1 174 ? -24.684 35.784 -17.554 1.00 61.59 174 ARG A N 1
ATOM 1330 C CA . ARG A 1 174 ? -25.835 35.227 -16.857 1.00 61.59 174 ARG A CA 1
ATOM 1331 C C . ARG A 1 174 ? -26.660 36.403 -16.358 1.00 61.59 174 ARG A C 1
ATOM 1333 O O . ARG A 1 174 ? -26.335 36.990 -15.335 1.00 61.59 174 ARG A O 1
ATOM 1340 N N . VAL A 1 175 ? -27.738 36.721 -17.067 1.00 61.06 175 VAL A N 1
ATOM 1341 C CA . VAL A 1 175 ? -28.810 37.531 -16.499 1.00 61.06 175 VAL A CA 1
ATOM 1342 C C . VAL A 1 175 ? -29.327 36.726 -15.317 1.00 61.06 175 VAL A C 1
ATOM 1344 O O . VAL A 1 175 ? -29.889 35.643 -15.501 1.00 61.06 175 VAL A O 1
ATOM 1347 N N . GLU A 1 176 ? -29.043 37.192 -14.102 1.00 57.47 176 GLU A N 1
ATOM 1348 C CA . GLU A 1 176 ? -29.629 36.603 -12.909 1.00 57.47 176 GLU A CA 1
ATOM 1349 C C . GLU A 1 176 ? -31.151 36.687 -13.063 1.00 57.47 176 GLU A C 1
ATOM 1351 O O . GLU A 1 176 ? -31.687 37.783 -13.259 1.00 57.47 176 GLU A O 1
ATOM 1356 N N . PRO A 1 177 ? -31.873 35.553 -13.057 1.00 55.69 177 PRO A N 1
ATOM 1357 C CA . PRO A 1 177 ? -33.318 35.620 -13.015 1.00 55.69 177 PRO A CA 1
ATOM 1358 C C . PRO A 1 177 ? -33.702 36.320 -11.711 1.00 55.69 177 PRO A C 1
ATOM 1360 O O . 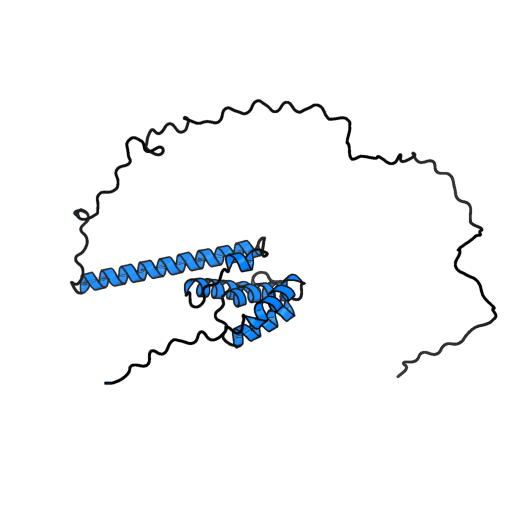PRO A 1 177 ? -33.181 35.983 -10.645 1.00 55.69 177 PRO A O 1
ATOM 1363 N N . ALA A 1 178 ? -34.604 37.299 -11.811 1.00 63.31 178 ALA A N 1
ATOM 1364 C CA . ALA A 1 178 ? -35.218 37.932 -10.651 1.00 63.31 178 ALA A CA 1
ATOM 1365 C C . ALA A 1 178 ? -35.671 36.850 -9.651 1.00 63.31 178 ALA A C 1
ATOM 1367 O O . ALA A 1 178 ? -36.129 35.788 -10.093 1.00 63.31 178 ALA A O 1
ATOM 1368 N N . PRO A 1 179 ? -35.534 37.080 -8.330 1.00 54.09 179 PRO A N 1
ATOM 1369 C CA . PRO A 1 179 ? -35.835 36.065 -7.330 1.00 54.09 179 PRO A CA 1
ATOM 1370 C C . PRO A 1 179 ? -37.252 35.537 -7.551 1.00 54.09 179 PRO A C 1
ATOM 1372 O O . PRO A 1 179 ? -38.222 36.295 -7.523 1.00 54.09 179 PRO A O 1
ATOM 1375 N N . ALA A 1 180 ? -37.360 34.234 -7.812 1.00 57.22 180 ALA A N 1
ATOM 1376 C CA . ALA A 1 180 ? -38.641 33.558 -7.899 1.00 57.22 180 ALA A CA 1
ATOM 1377 C C . ALA A 1 180 ? -39.303 33.660 -6.521 1.00 57.22 180 ALA A C 1
ATOM 1379 O O . ALA A 1 180 ? -38.858 33.040 -5.561 1.00 57.22 180 ALA A O 1
ATOM 1380 N N . SER A 1 181 ? -40.346 34.478 -6.412 1.00 59.56 181 SER A N 1
ATOM 1381 C CA . SER A 1 181 ? -41.022 34.776 -5.148 1.00 59.56 181 SER A CA 1
ATOM 1382 C C . SER A 1 181 ? -41.917 33.644 -4.635 1.00 59.56 181 SER A C 1
ATOM 1384 O O . SER A 1 181 ? -42.706 33.883 -3.732 1.00 59.56 181 SER A O 1
ATOM 1386 N N . ASN A 1 182 ? -41.831 32.436 -5.197 1.00 58.25 182 ASN A N 1
ATOM 1387 C CA . ASN A 1 182 ? -42.661 31.303 -4.801 1.00 58.25 182 ASN A CA 1
ATOM 1388 C C . ASN A 1 182 ? -41.781 30.058 -4.651 1.00 58.25 182 ASN A C 1
ATOM 1390 O O . ASN A 1 182 ? -41.441 29.414 -5.644 1.00 58.25 182 ASN A O 1
ATOM 1394 N N . ASP A 1 183 ? -41.413 29.750 -3.408 1.00 61.31 183 ASP A N 1
ATOM 1395 C CA . ASP A 1 183 ? -40.848 28.461 -3.012 1.00 61.31 183 ASP A CA 1
ATOM 1396 C C . ASP A 1 183 ? -41.958 27.390 -3.070 1.00 61.31 183 ASP A C 1
ATOM 1398 O O . ASP A 1 183 ? -42.931 27.489 -2.321 1.00 61.31 183 ASP A O 1
ATOM 1402 N N . PRO A 1 184 ? -41.862 26.378 -3.952 1.00 59.09 184 PRO A N 1
ATOM 1403 C CA . PRO A 1 184 ? -42.890 25.354 -4.101 1.00 59.09 184 PRO A CA 1
ATOM 1404 C C . PRO A 1 184 ? -42.789 24.219 -3.064 1.00 59.09 184 PRO A C 1
ATOM 1406 O O . PRO A 1 184 ? -43.579 23.281 -3.137 1.00 59.09 184 PRO A O 1
ATOM 1409 N N . PHE A 1 185 ? -41.847 24.280 -2.114 1.00 54.66 185 PHE A N 1
ATOM 1410 C CA . PHE A 1 185 ? -41.739 23.330 -0.995 1.00 54.66 185 PHE A CA 1
ATOM 1411 C C . PHE A 1 185 ? -41.824 24.000 0.388 1.00 54.66 185 PHE A C 1
ATOM 1413 O O . PHE A 1 185 ? -41.651 23.331 1.407 1.00 54.66 185 PHE A O 1
ATOM 1420 N N . GLY A 1 186 ? -42.121 25.300 0.437 1.00 45.72 186 GLY A N 1
ATOM 1421 C CA . GLY A 1 186 ? -42.215 26.079 1.667 1.00 45.72 186 GLY A CA 1
ATOM 1422 C C . GLY A 1 186 ? -43.651 26.264 2.151 1.00 45.72 186 GLY A C 1
ATOM 1423 O O . GLY A 1 186 ? -44.185 27.367 2.065 1.00 45.72 186 GLY A O 1
ATOM 1424 N N . ASP A 1 187 ? -44.269 25.224 2.715 1.00 50.56 187 ASP A N 1
ATOM 1425 C CA . ASP A 1 187 ? -45.382 25.443 3.644 1.00 50.56 187 ASP A CA 1
ATOM 1426 C C . ASP A 1 187 ? -44.797 26.057 4.918 1.00 50.56 187 ASP A C 1
ATOM 1428 O O . ASP A 1 187 ? -44.205 25.381 5.758 1.00 50.56 187 ASP A O 1
ATOM 1432 N N . ASN A 1 188 ? -44.912 27.376 5.025 1.00 42.09 188 ASN A N 1
ATOM 1433 C CA . ASN A 1 188 ? -44.534 28.129 6.207 1.00 42.09 188 ASN A CA 1
ATOM 1434 C C . ASN A 1 188 ? -45.679 27.980 7.230 1.00 42.09 188 ASN A C 1
ATOM 1436 O O . ASN A 1 188 ? -46.744 28.571 7.015 1.00 42.09 188 ASN A O 1
ATOM 1440 N N . PRO A 1 189 ? -45.542 27.208 8.328 1.00 40.81 189 PRO A N 1
ATOM 1441 C CA . PRO A 1 189 ? -46.540 27.249 9.382 1.00 40.81 189 PRO A CA 1
ATOM 1442 C C . PRO A 1 189 ? -46.507 28.655 9.982 1.00 40.81 189 PRO A C 1
ATOM 1444 O O . PRO A 1 189 ? -45.468 29.130 10.442 1.00 40.81 189 PRO A O 1
ATOM 1447 N N . ALA A 1 190 ? -47.646 29.343 9.929 1.00 36.88 190 ALA A N 1
ATOM 1448 C CA . ALA A 1 190 ? -47.816 30.656 10.526 1.00 36.88 190 ALA A CA 1
ATOM 1449 C C . ALA A 1 190 ? -47.392 30.605 12.000 1.00 36.88 190 ALA A C 1
ATOM 1451 O O . ALA A 1 190 ? -48.067 29.996 12.827 1.00 36.88 190 ALA A O 1
ATOM 1452 N N . ASN A 1 191 ? -46.264 31.236 12.322 1.00 36.19 191 ASN A N 1
ATOM 1453 C CA . ASN A 1 191 ? -45.834 31.426 13.697 1.00 36.19 191 ASN A CA 1
ATOM 1454 C C . ASN A 1 191 ? -46.511 32.708 14.216 1.00 36.19 191 ASN A C 1
ATOM 1456 O O . ASN A 1 191 ? -46.226 33.786 13.682 1.00 36.19 191 ASN A O 1
ATOM 1460 N N . PRO A 1 192 ? -47.433 32.647 15.193 1.00 37.94 192 PRO A N 1
ATOM 1461 C CA . PRO A 1 192 ? -48.018 33.850 15.757 1.00 37.94 192 PRO A CA 1
ATOM 1462 C C . PRO A 1 192 ? -47.005 34.527 16.689 1.00 37.94 192 PRO A C 1
ATOM 1464 O O . PRO A 1 192 ? -46.329 33.883 17.490 1.00 37.94 192 PRO A O 1
ATOM 1467 N N . ALA A 1 193 ? -46.891 35.847 16.549 1.00 34.59 193 ALA A N 1
ATOM 1468 C CA . ALA A 1 193 ? -46.009 36.711 17.330 1.00 34.59 193 ALA A CA 1
ATOM 1469 C C . ALA A 1 193 ? -46.323 36.669 18.849 1.00 34.59 193 ALA A C 1
ATOM 1471 O O . ALA A 1 193 ? -47.448 36.349 19.241 1.00 34.59 193 ALA A O 1
ATOM 1472 N N . PRO A 1 194 ? -45.347 37.002 19.719 1.00 41.00 194 PRO A N 1
ATOM 1473 C CA . PRO A 1 194 ? -45.381 36.672 21.138 1.00 41.00 194 PRO A CA 1
ATOM 1474 C C . PRO A 1 194 ? -46.197 37.691 21.941 1.00 41.00 194 PRO A C 1
ATOM 1476 O O . PRO A 1 194 ? -45.991 38.898 21.828 1.00 41.00 194 PRO A O 1
ATOM 1479 N N . ALA A 1 195 ? -47.065 37.206 22.826 1.00 35.56 195 ALA A N 1
ATOM 1480 C CA . ALA A 1 195 ? -47.672 38.009 23.882 1.00 35.56 195 ALA A CA 1
ATOM 1481 C C . ALA A 1 195 ? -47.575 37.234 25.197 1.00 35.56 195 ALA A C 1
ATOM 1483 O O . ALA A 1 195 ? -48.229 36.212 25.384 1.00 35.56 195 ALA A O 1
ATOM 1484 N N . ASN A 1 196 ? -46.721 37.712 26.097 1.00 37.88 196 ASN A N 1
ATOM 1485 C CA . ASN A 1 196 ? -46.596 37.180 27.448 1.00 37.88 196 ASN A CA 1
ATOM 1486 C C . ASN A 1 196 ? -47.605 37.902 28.357 1.00 37.88 196 ASN A C 1
ATOM 1488 O O . ASN A 1 196 ? -47.618 39.137 28.366 1.00 37.88 196 ASN A O 1
ATOM 1492 N N . PRO A 1 197 ? -48.400 37.175 29.159 1.00 35.22 197 PRO A N 1
ATOM 1493 C CA . PRO A 1 197 ? -48.575 37.601 30.547 1.00 35.22 197 PRO A CA 1
ATOM 1494 C C . PRO A 1 197 ? -48.548 36.440 31.567 1.00 35.22 197 PRO A C 1
ATOM 1496 O O . PRO A 1 197 ? -49.193 35.419 31.378 1.00 35.22 197 PRO A O 1
ATOM 1499 N N . ALA A 1 198 ? -47.781 36.689 32.638 1.00 33.66 198 ALA A N 1
ATOM 1500 C CA . ALA A 1 198 ? -47.771 36.224 34.042 1.00 33.66 198 ALA A CA 1
ATOM 1501 C C . ALA A 1 198 ? -48.433 34.886 34.507 1.00 33.66 198 ALA A C 1
ATOM 1503 O O . ALA A 1 198 ? -49.465 34.467 33.994 1.00 33.66 198 ALA A O 1
ATOM 1504 N N . PRO A 1 199 ? -47.882 34.238 35.565 1.00 46.09 199 PRO A N 1
ATOM 1505 C CA . PRO A 1 199 ? -48.119 32.830 35.891 1.00 46.09 199 PRO A CA 1
ATOM 1506 C C . PRO A 1 199 ? -49.314 32.598 36.833 1.00 46.09 199 PRO A C 1
ATOM 1508 O O . PRO A 1 199 ? -49.538 33.366 37.768 1.00 46.09 199 PRO A O 1
ATOM 1511 N N . ALA A 1 200 ? -50.010 31.471 36.660 1.00 36.00 200 ALA A N 1
ATOM 1512 C CA . ALA A 1 200 ? -50.947 30.926 37.643 1.00 36.00 200 ALA A CA 1
ATOM 1513 C C . ALA A 1 200 ? -50.868 29.387 37.669 1.00 36.00 200 ALA A C 1
ATOM 1515 O O . ALA A 1 200 ? -50.791 28.735 36.631 1.00 36.00 200 ALA A O 1
ATOM 1516 N N . ASN A 1 201 ? -50.828 28.838 38.884 1.00 37.91 201 ASN A N 1
ATOM 1517 C CA . ASN A 1 201 ? -50.586 27.431 39.227 1.00 37.91 201 ASN A CA 1
ATOM 1518 C C . ASN A 1 201 ? -51.762 26.474 38.878 1.00 37.91 201 ASN A C 1
ATOM 1520 O O . ASN A 1 201 ? -52.865 26.947 38.605 1.00 37.91 201 ASN A O 1
ATOM 1524 N N . PRO A 1 202 ? -51.548 25.137 38.920 1.00 47.44 202 PRO A N 1
ATOM 1525 C CA . PRO A 1 202 ? -52.327 24.134 38.185 1.00 47.44 202 PRO A CA 1
ATOM 1526 C C . PRO A 1 202 ? -53.407 23.410 39.012 1.00 47.44 202 PRO A C 1
ATOM 1528 O O . PRO A 1 202 ? -53.269 23.265 40.225 1.00 47.44 202 PRO A O 1
ATOM 1531 N N . ALA A 1 203 ? -54.428 22.867 38.332 1.00 32.50 203 ALA A N 1
ATOM 1532 C CA . ALA A 1 203 ? -55.294 21.764 38.793 1.00 32.50 203 ALA A CA 1
ATOM 1533 C C . ALA A 1 203 ? -56.180 21.226 37.625 1.00 32.50 203 ALA A C 1
ATOM 1535 O O . ALA A 1 203 ? -56.295 21.924 36.621 1.00 32.50 203 ALA A O 1
ATOM 1536 N N . PRO A 1 204 ? -56.769 20.009 37.699 1.00 43.12 204 PRO A N 1
ATOM 1537 C CA . PRO A 1 204 ? -56.446 18.907 36.776 1.00 43.12 204 PRO A CA 1
ATOM 1538 C C . PRO A 1 204 ? -57.666 18.198 36.120 1.00 43.12 204 PRO A C 1
ATOM 1540 O O . PRO A 1 204 ? -58.802 18.613 36.326 1.00 43.12 204 PRO A O 1
ATOM 1543 N N . ALA A 1 205 ? -57.379 17.056 35.457 1.00 36.44 205 ALA A N 1
ATOM 1544 C CA . ALA A 1 205 ? -58.274 15.973 34.978 1.00 36.44 205 ALA A CA 1
ATOM 1545 C C . ALA A 1 205 ? -58.925 16.226 33.598 1.00 36.44 205 ALA A C 1
ATOM 1547 O O . ALA A 1 205 ? -59.265 17.358 33.291 1.00 36.44 205 ALA A O 1
ATOM 1548 N N . ALA A 1 206 ? -59.151 15.277 32.686 1.00 35.88 206 ALA A N 1
ATOM 1549 C CA . ALA A 1 206 ? -58.941 13.830 32.503 1.00 35.88 206 ALA A CA 1
ATOM 1550 C C . ALA A 1 206 ? -59.048 13.602 30.955 1.00 35.88 206 ALA A C 1
ATOM 1552 O O . ALA A 1 206 ? -59.349 14.555 30.242 1.00 35.88 206 ALA A O 1
ATOM 1553 N N . ASP A 1 207 ? -58.762 12.493 30.275 1.00 40.84 207 ASP A N 1
ATOM 1554 C CA . ASP A 1 207 ? -58.902 11.062 30.533 1.00 40.84 207 ASP A CA 1
ATOM 1555 C C . ASP A 1 207 ? -57.920 10.306 29.608 1.00 40.84 207 ASP A C 1
ATOM 1557 O O . ASP A 1 207 ? -57.852 10.582 28.408 1.00 40.84 207 ASP A O 1
ATOM 1561 N N . ASP A 1 208 ? -57.176 9.346 30.162 1.00 53.12 208 ASP A N 1
ATOM 1562 C CA . ASP A 1 208 ? -56.316 8.401 29.434 1.00 53.12 208 ASP A CA 1
ATOM 1563 C C . ASP A 1 208 ? -57.084 7.071 29.237 1.00 53.12 208 ASP A C 1
ATOM 1565 O O . ASP A 1 208 ? -57.532 6.477 30.225 1.00 53.12 208 ASP A O 1
ATOM 1569 N N . PRO A 1 209 ? -57.284 6.590 27.994 1.00 47.97 209 PRO A N 1
ATOM 1570 C CA . PRO A 1 209 ? -58.225 5.512 27.671 1.00 47.97 209 PRO A CA 1
ATOM 1571 C C . PRO A 1 209 ? -57.757 4.071 27.970 1.00 47.97 209 PRO A C 1
ATOM 1573 O O . PRO A 1 209 ? -58.383 3.133 27.476 1.00 47.97 209 PRO A O 1
ATOM 1576 N N . PHE A 1 210 ? -56.712 3.840 28.776 1.00 44.19 210 PHE A N 1
ATOM 1577 C CA . PHE A 1 210 ? -56.195 2.479 29.031 1.00 44.19 210 PHE A CA 1
ATOM 1578 C C . PHE A 1 210 ? -56.055 2.042 30.501 1.00 44.19 210 PHE A C 1
ATOM 1580 O O . PHE A 1 210 ? -55.374 1.055 30.775 1.00 44.19 210 PHE A O 1
ATOM 1587 N N . GLY A 1 211 ? -56.727 2.675 31.468 1.00 36.03 211 GLY A N 1
ATOM 1588 C CA . GLY A 1 211 ? -56.562 2.296 32.880 1.00 36.03 211 GLY A CA 1
ATOM 1589 C C . GLY A 1 211 ? -57.851 2.121 33.677 1.00 36.03 211 GLY A C 1
ATOM 1590 O O . GLY A 1 211 ? -58.418 3.103 34.142 1.00 36.03 211 GLY A O 1
ATOM 1591 N N . SER A 1 212 ? -58.255 0.878 33.968 1.00 37.84 212 SER A N 1
ATOM 1592 C CA . SER A 1 212 ? -59.044 0.600 35.177 1.00 37.84 212 SER A CA 1
ATOM 1593 C C . SER A 1 212 ? -58.855 -0.814 35.725 1.00 37.84 212 SER A C 1
ATOM 1595 O O . SER A 1 212 ? -59.013 -1.800 35.005 1.00 37.84 212 SER A O 1
ATOM 1597 N N . SER A 1 213 ? -58.623 -0.831 37.046 1.00 37.31 213 SER A N 1
ATOM 1598 C CA . SER A 1 213 ? -58.854 -1.859 38.079 1.00 37.31 213 SER A CA 1
ATOM 1599 C C . SER A 1 213 ? -57.559 -2.345 38.753 1.00 37.31 213 SER A C 1
ATOM 1601 O O . SER A 1 213 ? -56.666 -2.855 38.098 1.00 37.31 213 SER A O 1
ATOM 1603 N N . GLY A 1 214 ? -57.333 -2.204 40.063 1.00 33.28 214 GLY A N 1
ATOM 1604 C CA . GLY A 1 214 ? -58.090 -1.612 41.164 1.00 33.28 214 GLY A CA 1
ATOM 1605 C C . GLY A 1 214 ? -57.318 -1.793 42.491 1.00 33.28 214 GLY A C 1
ATOM 1606 O O . GLY A 1 214 ? -56.445 -2.647 42.583 1.00 33.28 214 GLY A O 1
ATOM 1607 N N . ALA A 1 215 ? -57.702 -1.000 43.502 1.00 31.81 215 ALA A N 1
ATOM 1608 C CA . ALA A 1 215 ? -57.482 -1.160 44.956 1.00 31.81 215 ALA A CA 1
ATOM 1609 C C . ALA A 1 215 ? -56.082 -0.899 45.597 1.00 31.81 215 ALA A C 1
ATOM 1611 O O . ALA A 1 215 ? -55.110 -1.616 45.401 1.00 31.81 215 ALA A O 1
ATOM 1612 N N . LYS A 1 216 ? -56.050 0.115 46.482 1.00 38.69 216 LYS A N 1
ATOM 1613 C CA . LYS A 1 216 ? -55.095 0.403 47.592 1.00 38.69 216 LYS A CA 1
ATOM 1614 C C . LYS A 1 216 ? -55.701 -0.138 48.928 1.00 38.69 216 LYS A C 1
ATOM 1616 O O . LYS A 1 216 ? -56.880 -0.489 48.853 1.00 38.69 216 LYS A O 1
ATOM 1621 N N . PRO A 1 217 ? -55.058 -0.133 50.140 1.00 47.44 217 PRO A N 1
ATOM 1622 C CA . PRO A 1 217 ? -53.956 0.747 50.591 1.00 47.44 217 PRO A CA 1
ATOM 1623 C C . PRO A 1 217 ? -52.914 0.220 51.635 1.00 47.44 217 PRO A C 1
ATOM 1625 O O . PRO A 1 217 ? -53.162 -0.697 52.406 1.00 47.44 217 PRO A O 1
ATOM 1628 N N . ASN A 1 218 ? -51.831 1.007 51.757 1.00 34.47 218 ASN A N 1
ATOM 1629 C CA . ASN A 1 218 ? -51.225 1.572 52.989 1.00 34.47 218 ASN A CA 1
ATOM 1630 C C . ASN A 1 218 ? -49.823 1.123 53.488 1.00 34.47 218 ASN A C 1
ATOM 1632 O O . ASN A 1 218 ? -49.573 -0.050 53.723 1.00 34.47 218 ASN A O 1
ATOM 1636 N N . ALA A 1 219 ? -49.021 2.165 53.785 1.00 31.72 219 ALA A N 1
ATOM 1637 C CA . ALA A 1 219 ? -47.919 2.324 54.757 1.00 31.72 219 ALA A CA 1
ATOM 1638 C C . ALA A 1 219 ? -46.541 1.627 54.560 1.00 31.72 219 ALA A C 1
ATOM 1640 O O . ALA A 1 219 ? -46.427 0.414 54.463 1.00 31.72 219 ALA A O 1
ATOM 1641 N N . ALA A 1 220 ? -45.483 2.454 54.575 1.00 35.88 220 ALA A N 1
ATOM 1642 C CA . ALA A 1 220 ? -44.039 2.138 54.590 1.00 35.88 220 ALA A CA 1
ATOM 1643 C C . ALA A 1 220 ? -43.520 1.903 56.041 1.00 35.88 220 ALA A C 1
ATOM 1645 O O . ALA A 1 220 ? -44.362 1.918 56.943 1.00 35.88 220 ALA A O 1
ATOM 1646 N N . PRO A 1 221 ? -42.199 1.857 56.365 1.00 49.38 221 PRO A N 1
ATOM 1647 C CA . PRO A 1 221 ? -40.957 1.639 55.586 1.00 49.38 221 PRO A CA 1
ATOM 1648 C C . PRO A 1 221 ? -40.003 0.587 56.240 1.00 49.38 221 PRO A C 1
ATOM 1650 O O . PRO A 1 221 ? -40.161 0.278 57.413 1.00 49.38 221 PRO A O 1
ATOM 1653 N N . ALA A 1 222 ? -38.963 0.099 55.546 1.00 41.59 222 ALA A N 1
ATOM 1654 C CA . ALA A 1 222 ? -37.673 -0.286 56.159 1.00 41.59 222 ALA A CA 1
ATOM 1655 C C . ALA A 1 222 ? -36.626 -0.647 55.091 1.00 41.59 222 ALA A C 1
ATOM 1657 O O . ALA A 1 222 ? -36.915 -1.339 54.119 1.00 41.59 222 ALA A O 1
ATOM 1658 N N . SER A 1 223 ? -35.423 -0.132 55.312 1.00 50.84 223 SER A N 1
ATOM 1659 C CA . SER A 1 223 ? -34.143 -0.492 54.705 1.00 50.84 223 SER A CA 1
ATOM 1660 C C . SER A 1 223 ? -33.833 -1.984 54.818 1.00 50.84 223 SER A C 1
ATOM 1662 O O . SER A 1 223 ? -34.091 -2.533 55.880 1.00 50.84 223 SER A O 1
ATOM 1664 N N . ASP A 1 224 ? -33.198 -2.572 53.799 1.00 49.34 224 ASP A N 1
ATOM 1665 C CA . ASP A 1 224 ? -32.037 -3.458 53.983 1.00 49.34 224 ASP A CA 1
ATOM 1666 C C . ASP A 1 224 ? -31.270 -3.637 52.657 1.00 49.34 224 ASP A C 1
ATOM 1668 O O . ASP A 1 224 ? -31.833 -3.944 51.605 1.00 49.34 224 ASP A O 1
ATOM 1672 N N . ASP A 1 225 ? -29.970 -3.361 52.737 1.00 67.88 225 ASP A N 1
ATOM 1673 C CA . ASP A 1 225 ? -28.949 -3.429 51.691 1.00 67.88 225 ASP A CA 1
ATOM 1674 C C . ASP A 1 225 ? -28.465 -4.886 51.504 1.00 67.88 225 ASP A C 1
ATOM 1676 O O . ASP A 1 225 ? -28.108 -5.527 52.495 1.00 67.88 225 ASP A O 1
ATOM 1680 N N . PRO A 1 226 ? -28.445 -5.449 50.278 1.00 67.38 226 PRO A N 1
ATOM 1681 C CA . PRO A 1 226 ? -28.114 -6.857 50.063 1.00 67.38 226 PRO A CA 1
ATOM 1682 C C . PRO A 1 226 ? -26.620 -7.180 49.835 1.00 67.38 226 PRO A C 1
ATOM 1684 O O . PRO A 1 226 ? -26.326 -8.334 49.522 1.00 67.38 226 PRO A O 1
ATOM 1687 N N . PHE A 1 227 ? -25.665 -6.246 49.990 1.00 63.31 227 PHE A N 1
ATOM 1688 C CA . PHE A 1 227 ? -24.232 -6.533 49.739 1.00 63.31 227 PHE A CA 1
ATOM 1689 C C . PHE A 1 227 ? -23.240 -5.980 50.785 1.00 63.31 227 PHE A C 1
ATOM 1691 O O . PHE A 1 227 ? -22.288 -5.282 50.442 1.00 63.31 227 PHE A O 1
ATOM 1698 N N . GLY A 1 228 ? -23.405 -6.351 52.059 1.00 52.41 228 GLY A N 1
ATOM 1699 C CA . GLY A 1 228 ? -22.441 -6.044 53.125 1.00 52.41 228 GLY A CA 1
ATOM 1700 C C . GLY A 1 228 ? -21.538 -7.219 53.525 1.00 52.41 228 GLY A C 1
ATOM 1701 O O . GLY A 1 228 ? -21.974 -8.093 54.272 1.00 52.41 228 GLY A O 1
ATOM 1702 N N . ASN A 1 229 ? -20.285 -7.200 53.052 1.00 44.12 229 ASN A N 1
ATOM 1703 C CA . ASN A 1 229 ? -19.058 -7.574 53.779 1.00 44.12 229 ASN A CA 1
ATOM 1704 C C . ASN A 1 229 ? -17.842 -6.964 53.071 1.00 44.12 229 ASN A C 1
ATOM 1706 O O . ASN A 1 229 ? -17.708 -7.197 51.849 1.00 44.12 229 ASN A O 1
#

Nearest PDB structures (foldseek):
  3ks2-assembly1_A  TM=4.726E-01  e=8.854E-02  Shigella flexneri
  5tqb-assembly1_B  TM=6.923E-01  e=1.332E+00  Thermochaetoides thermophila DSM 1495
  4cgq-assembly1_A  TM=5.565E-01  e=7.985E-01  Saccharomyces cerevisiae
  3k9i-assembly1_A-2  TM=5.908E-01  e=1.265E+00  Halalkalibacterium halodurans
  6r2g-assembly1_A  TM=2.712E-01  e=8.395E+00  Human immunodeficiency virus 1

Solvent-accessible surf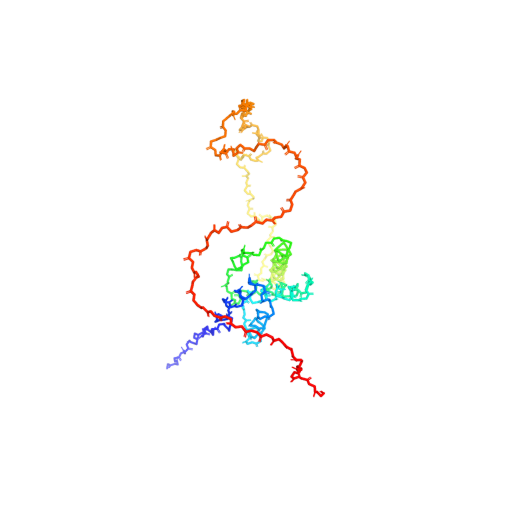ace area (backbone atoms only — not comparable to full-atom values): 14936 Å² total; per-residue (Å²): 137,87,83,81,79,80,80,73,81,76,79,70,82,52,55,38,73,83,46,46,65,58,26,56,55,29,38,78,71,71,38,20,65,64,17,32,51,54,34,49,54,18,47,74,68,61,38,68,54,38,63,47,32,43,53,32,16,53,17,43,15,62,66,71,71,36,82,66,68,13,49,68,30,37,49,52,19,31,46,42,58,70,70,49,86,46,88,71,67,56,71,67,74,42,64,86,55,66,64,71,69,37,53,52,48,52,49,44,40,50,50,40,53,52,52,52,51,50,52,50,52,50,53,51,49,51,52,50,54,49,30,43,76,71,67,75,39,80,83,82,50,86,86,70,55,75,79,74,85,73,83,55,98,81,41,82,83,42,95,84,45,67,87,66,81,73,66,74,76,79,72,76,78,78,75,75,74,74,80,76,91,69,68,92,84,63,85,73,79,85,76,80,82,91,79,90,79,86,92,82,86,89,87,84,90,86,86,77,97,84,78,88,88,81,88,86,89,86,85,87,87,84,90,84,83,93,81,89,131

Radius of gyration: 37.04 Å; Cα contacts (8 Å, |Δi|>4): 138; chains: 1; bounding box: 91×82×97 Å

Sequence (229 aa):
MLAAFVSIPARAQDPLDDVYGHAVHAYFRGDAATAQQWLNDAIASGSQDPRAFYFRGLCDAAVSGDPEAGVSDFEQAAQMEIDGKRVVNVGKALERIQGPVRCQIEAIRRKARLNSRGKYLEMQRLRYEQGIRNGAINPVSPSDAPPRPVPSINDPFSEGADFNKGQPKPMAERVEPAPASNDPFGDNPANPAPANPAPANPAPAADDPFGSSGAKPNAAPASDDPFGN

Secondary structure (DSSP, 8-state):
-----------PPPTHHHHHHHHHHHHHTT-HHHHHHHHHHHHHTT---HHHHHHHHHHHHHHHS-TTTTHHHHHHHHHHHHH-SS---HHHHTTT--SHHHHHHHHHHHHHHHHHHHHHHHHHHHHHHHHHHTTSSPPPPGGGSPPPPPPPTT-TTSTT--TTTTPPPPPP---PPPP-S--TT------PPP--------------TT---------------S---

pLDDT: mean 76.85, std 22.19, range [31.72, 98.56]

Foldseek 3Di:
DDDDDDPDPDPDPQLCPVCVVVLLVCVVVLNLVVSLVSLVVSVVVPGLALLSLLSNLVSQCSVVVNLCRSLVSLLVSLLSCVVPPDDDDVVVSCVVPDDPSVVSSVVSNVVNVVVVVVVVVVVVVVVVVVCVVVVVDDDQDPVNDDDDPDQDPPRCPDDPRPPVPDDPDPDPPPPPPDPPPDDPPDPDDDDDDDDDDDDDDDDYDDDDPPDDDDDDDDDDDDDDDDDDD